Protein AF-A0AAV4J3Y2-F1 (afdb_monomer)

Radius of gyration: 21.09 Å; Cα contacts (8 Å, |Δi|>4): 484; chains: 1; bounding box: 50×52×58 Å

Mean predicted aligned error: 12.72 Å

Structure (mmCIF, N/CA/C/O backbone):
data_AF-A0AAV4J3Y2-F1
#
_entry.id   AF-A0AAV4J3Y2-F1
#
loop_
_atom_site.group_PDB
_atom_site.id
_atom_site.type_symbol
_atom_site.label_atom_id
_atom_site.label_alt_id
_atom_site.label_comp_id
_atom_site.label_asym_id
_atom_site.label_entity_id
_atom_site.label_seq_id
_atom_site.pdbx_PDB_ins_code
_atom_site.Cartn_x
_atom_site.Cartn_y
_atom_site.Cartn_z
_atom_site.occupancy
_atom_site.B_iso_or_equiv
_atom_site.auth_seq_id
_atom_site.auth_comp_id
_atom_site.auth_asym_id
_atom_site.auth_atom_id
_atom_site.pdbx_PDB_model_num
ATOM 1 N N . MET A 1 1 ? -9.375 11.641 -1.127 1.00 92.12 1 MET A N 1
ATOM 2 C CA . MET A 1 1 ? -9.469 10.208 -0.752 1.00 92.12 1 MET A CA 1
ATOM 3 C C . MET A 1 1 ? -10.805 9.798 -0.134 1.00 92.12 1 MET A C 1
ATOM 5 O O . MET A 1 1 ? -11.182 8.653 -0.340 1.00 92.12 1 MET A O 1
ATOM 9 N N . LYS A 1 2 ? -11.561 10.671 0.553 1.00 94.50 2 LYS A N 1
ATOM 10 C CA . LYS A 1 2 ? -12.852 10.306 1.188 1.00 94.50 2 LYS A CA 1
ATOM 11 C C . LYS A 1 2 ? -13.881 9.611 0.277 1.00 94.50 2 LYS A C 1
ATOM 13 O O . LYS A 1 2 ? -14.699 8.834 0.755 1.00 94.50 2 LYS A O 1
ATOM 18 N N . TRP A 1 3 ? -13.813 9.867 -1.029 1.00 95.75 3 TRP A N 1
ATOM 19 C CA . TRP A 1 3 ? -14.700 9.295 -2.047 1.00 95.75 3 TRP A CA 1
ATOM 20 C C . TRP A 1 3 ? -14.421 7.823 -2.373 1.00 95.75 3 TRP A C 1
ATOM 22 O O . TRP A 1 3 ? -15.233 7.189 -3.029 1.00 95.75 3 TRP A O 1
ATOM 32 N N . LEU A 1 4 ? -13.301 7.259 -1.913 1.00 97.25 4 LEU A N 1
ATOM 33 C CA . LEU A 1 4 ? -12.932 5.865 -2.180 1.00 97.25 4 LEU A CA 1
ATOM 34 C C . LEU A 1 4 ? -13.781 4.840 -1.400 1.00 97.25 4 LEU A C 1
ATOM 36 O O . LEU A 1 4 ? -13.563 3.641 -1.541 1.00 97.25 4 LEU A O 1
ATOM 40 N N . ASN A 1 5 ? -14.757 5.283 -0.602 1.00 96.69 5 ASN A N 1
ATOM 41 C CA . ASN A 1 5 ? -15.585 4.429 0.257 1.00 96.69 5 ASN A CA 1
ATOM 42 C C . ASN A 1 5 ? -16.450 3.406 -0.503 1.00 96.69 5 ASN A C 1
ATOM 44 O O . ASN A 1 5 ? -16.957 2.462 0.101 1.00 96.69 5 ASN A O 1
ATOM 48 N N . ASN A 1 6 ? -16.627 3.597 -1.808 1.00 96.69 6 ASN A N 1
ATOM 49 C CA . ASN A 1 6 ? -17.350 2.709 -2.712 1.00 96.69 6 ASN A CA 1
ATOM 50 C C . ASN A 1 6 ? -16.543 2.399 -3.988 1.00 96.69 6 ASN A C 1
ATOM 52 O O . ASN A 1 6 ? -17.134 2.139 -5.034 1.00 96.69 6 ASN A O 1
ATOM 56 N N . PHE A 1 7 ? -15.207 2.461 -3.921 1.00 97.50 7 PHE A N 1
ATOM 57 C CA . PHE A 1 7 ? -14.332 2.200 -5.067 1.00 97.50 7 PHE A CA 1
ATOM 58 C C . PHE A 1 7 ? -14.614 0.826 -5.707 1.00 97.50 7 PHE A C 1
ATOM 60 O O . PHE A 1 7 ? -14.753 -0.173 -4.997 1.00 97.50 7 PHE A O 1
ATOM 67 N N . GLY A 1 8 ? -14.685 0.776 -7.041 1.00 96.44 8 GLY A N 1
ATOM 68 C CA . GLY A 1 8 ? -14.991 -0.432 -7.819 1.00 96.44 8 GLY A CA 1
ATOM 69 C C . GLY A 1 8 ? -16.212 -0.244 -8.721 1.00 96.44 8 GLY A C 1
ATOM 70 O O . GLY A 1 8 ? -16.357 0.804 -9.347 1.00 96.44 8 GLY A O 1
ATOM 71 N N . ASP A 1 9 ? -17.111 -1.229 -8.765 1.00 93.75 9 ASP A N 1
ATOM 72 C CA . ASP A 1 9 ? -18.309 -1.259 -9.622 1.00 93.75 9 ASP A CA 1
ATOM 73 C C . ASP A 1 9 ? -19.134 0.047 -9.570 1.00 93.75 9 ASP A C 1
ATOM 75 O O . ASP A 1 9 ? -19.598 0.550 -10.593 1.00 93.75 9 ASP A O 1
ATOM 79 N N . ALA A 1 10 ? -19.273 0.660 -8.385 1.00 95.31 10 ALA A N 1
ATOM 80 C CA . ALA A 1 10 ? -20.042 1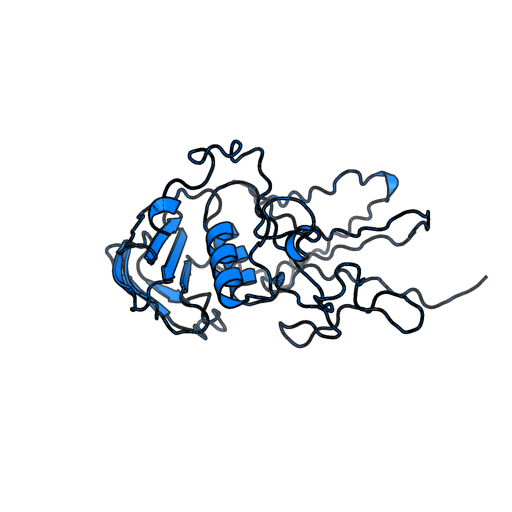.898 -8.203 1.00 95.31 10 ALA A CA 1
ATOM 81 C C . ALA A 1 10 ? -19.423 3.127 -8.897 1.00 95.31 10 ALA A C 1
ATOM 83 O O . ALA A 1 10 ? -20.086 4.152 -9.046 1.00 95.31 10 ALA A O 1
ATOM 84 N N . TRP A 1 11 ? -18.168 3.028 -9.335 1.00 96.94 11 TRP A N 1
ATOM 85 C CA . TRP A 1 11 ? -17.476 4.037 -10.136 1.00 96.94 11 TRP A CA 1
ATOM 86 C C . TRP A 1 11 ? -17.656 3.809 -11.647 1.00 96.94 11 TRP A C 1
ATOM 88 O O . TRP A 1 11 ? -16.983 4.451 -12.450 1.00 96.94 11 TRP A O 1
ATOM 98 N N . GLY A 1 12 ? -18.547 2.894 -12.049 1.00 97.00 12 GLY A N 1
ATOM 99 C CA . GLY A 1 12 ? -18.753 2.514 -13.448 1.00 97.00 12 GLY A CA 1
ATOM 100 C C . GLY A 1 12 ? -17.675 1.572 -13.983 1.00 97.00 12 GLY A C 1
ATOM 101 O O . GLY A 1 12 ? -17.512 1.450 -15.196 1.00 97.00 12 GLY A O 1
ATOM 102 N N . MET A 1 13 ? -16.917 0.933 -13.089 1.00 96.44 13 MET A N 1
ATOM 103 C CA . MET A 1 13 ? -15.945 -0.088 -13.460 1.00 96.44 13 MET A CA 1
ATOM 104 C C . MET A 1 13 ? -16.625 -1.457 -13.630 1.00 96.44 13 MET A C 1
ATOM 106 O O . MET A 1 13 ? -17.782 -1.644 -13.255 1.00 96.44 13 MET A O 1
ATOM 110 N N . TRP A 1 14 ? -15.907 -2.412 -14.222 1.00 95.94 14 TRP A N 1
ATOM 111 C CA . TRP A 1 14 ? -16.389 -3.783 -14.403 1.00 95.94 14 TRP A CA 1
ATOM 112 C C . TRP A 1 14 ? -16.635 -4.479 -13.065 1.00 95.94 14 TRP A C 1
ATOM 114 O O . TRP A 1 14 ? -16.051 -4.106 -12.050 1.00 95.94 14 TRP A O 1
ATOM 124 N N . ALA A 1 15 ? -17.467 -5.521 -13.087 1.00 94.19 15 ALA A N 1
ATOM 125 C CA . ALA A 1 15 ? -17.706 -6.342 -11.913 1.00 94.19 15 ALA A CA 1
ATOM 126 C C . ALA A 1 15 ? -16.385 -6.900 -11.370 1.00 94.19 15 ALA A C 1
ATOM 128 O O . ALA A 1 15 ? -15.579 -7.441 -12.126 1.00 94.19 15 ALA A O 1
ATOM 129 N N . SER A 1 16 ? -16.192 -6.822 -10.052 1.00 89.00 16 SER A N 1
ATOM 130 C CA . SER A 1 16 ? -14.969 -7.267 -9.364 1.00 89.00 16 SER A CA 1
ATOM 131 C C . SER A 1 16 ? -14.431 -8.637 -9.833 1.00 89.00 16 SER A C 1
ATOM 133 O O . SER A 1 16 ? -13.226 -8.807 -9.988 1.00 89.00 16 SER A O 1
ATOM 135 N N . GLY A 1 17 ? -15.298 -9.614 -10.127 1.00 89.19 17 GLY A N 1
ATOM 136 C CA . GLY A 1 17 ? -14.884 -10.951 -10.587 1.00 89.19 17 GLY A CA 1
ATOM 137 C C . GLY A 1 17 ? -14.220 -11.003 -11.972 1.00 89.19 17 GLY A C 1
ATOM 138 O O . GLY A 1 17 ? -13.521 -11.972 -12.264 1.00 89.19 17 GLY A O 1
ATOM 139 N N . ASP A 1 18 ? -14.394 -9.963 -12.788 1.00 93.00 18 ASP A N 1
ATOM 140 C CA . ASP A 1 18 ? -13.907 -9.870 -14.170 1.00 93.00 18 ASP A CA 1
ATOM 141 C C . ASP A 1 18 ? -12.693 -8.933 -14.304 1.00 93.00 18 ASP A C 1
ATOM 143 O O . ASP A 1 18 ? -12.264 -8.596 -15.409 1.00 93.00 18 ASP A O 1
ATOM 147 N N . VAL A 1 19 ? -12.130 -8.482 -13.178 1.00 90.19 19 VAL A N 1
ATOM 148 C CA . VAL A 1 19 ? -11.122 -7.419 -13.141 1.00 90.19 19 VAL A CA 1
ATOM 149 C C . VAL A 1 19 ? -9.766 -7.954 -12.701 1.00 90.19 19 VAL A C 1
ATOM 151 O O . VAL A 1 19 ? -9.628 -8.541 -11.630 1.00 90.19 19 VAL A O 1
ATOM 154 N N . VAL A 1 20 ? -8.732 -7.646 -13.486 1.00 92.31 20 VAL A N 1
ATOM 155 C CA . VAL A 1 20 ? -7.344 -7.602 -13.010 1.00 92.31 20 VAL A CA 1
ATOM 156 C C . VAL A 1 20 ? -6.980 -6.136 -12.824 1.00 92.31 20 VAL A C 1
ATOM 158 O O . VAL A 1 20 ? -6.925 -5.386 -13.798 1.00 92.31 20 VAL A O 1
ATOM 161 N N . ASN A 1 21 ? -6.770 -5.720 -11.579 1.00 91.31 21 ASN A N 1
ATOM 162 C CA . ASN A 1 21 ? -6.415 -4.341 -11.261 1.00 91.31 21 ASN A CA 1
ATOM 163 C C . ASN A 1 21 ? -4.883 -4.188 -11.177 1.00 91.31 21 ASN A C 1
ATOM 165 O O . ASN A 1 21 ? -4.156 -5.159 -10.955 1.00 91.31 21 ASN A O 1
ATOM 169 N N . PHE A 1 22 ? -4.394 -2.971 -11.395 1.00 95.44 22 PHE A N 1
ATOM 170 C CA . PHE A 1 22 ? -2.994 -2.583 -11.231 1.00 95.44 22 PHE A CA 1
ATOM 171 C C . PHE A 1 22 ? -2.903 -1.053 -11.132 1.00 95.44 22 PHE A C 1
ATOM 173 O O . PHE A 1 22 ? -3.784 -0.353 -11.637 1.00 95.44 22 PHE A O 1
ATOM 180 N N . ILE A 1 23 ? -1.849 -0.535 -10.493 1.00 96.62 23 ILE A N 1
ATOM 181 C CA . ILE A 1 23 ? -1.556 0.910 -10.465 1.00 96.62 23 ILE A CA 1
ATOM 182 C C . ILE A 1 23 ? -0.950 1.346 -11.802 1.00 96.62 23 ILE A C 1
ATOM 184 O O . ILE A 1 23 ? -1.424 2.290 -12.433 1.00 96.62 23 ILE A O 1
ATOM 188 N N . ASP A 1 24 ? 0.054 0.605 -12.253 1.00 95.69 24 ASP A N 1
ATOM 189 C CA . ASP A 1 24 ? 0.753 0.782 -13.514 1.00 95.69 24 ASP A CA 1
ATOM 190 C C . ASP A 1 24 ? 1.021 -0.574 -14.188 1.00 95.69 24 ASP A C 1
ATOM 192 O O . ASP A 1 24 ? 0.868 -1.654 -13.611 1.00 95.69 24 ASP A O 1
ATOM 196 N N . ASN A 1 25 ? 1.369 -0.521 -15.465 1.00 92.44 25 ASN A N 1
ATOM 197 C CA . ASN A 1 25 ? 1.878 -1.636 -16.240 1.00 92.44 25 ASN A CA 1
ATOM 198 C C . ASN A 1 25 ? 3.111 -1.178 -17.032 1.00 92.44 25 ASN A C 1
ATOM 200 O O . ASN A 1 25 ? 3.507 -0.013 -16.993 1.00 92.44 25 ASN A O 1
ATOM 204 N N . HIS A 1 26 ? 3.718 -2.100 -17.779 1.00 91.19 26 HIS A N 1
ATOM 205 C CA . HIS A 1 26 ? 4.922 -1.804 -18.550 1.00 91.19 26 HIS A CA 1
ATOM 206 C C . HIS A 1 26 ? 4.718 -0.707 -19.617 1.00 91.19 26 HIS A C 1
ATOM 208 O O . HIS A 1 26 ? 5.661 0.024 -19.910 1.00 91.19 26 HIS A O 1
ATOM 214 N N . ASP A 1 27 ? 3.517 -0.532 -20.167 1.00 90.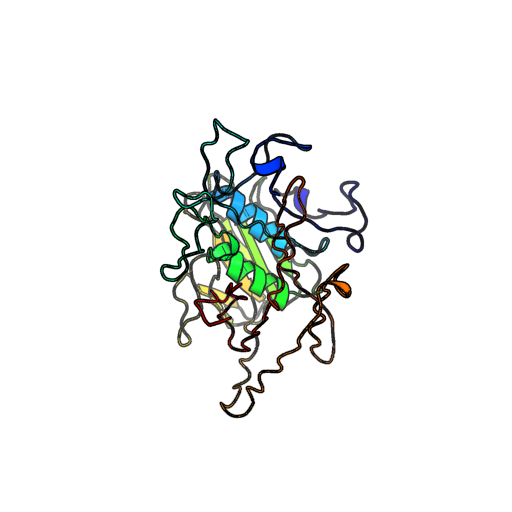50 27 ASP A N 1
ATOM 215 C CA . ASP A 1 27 ? 3.246 0.522 -21.150 1.00 90.50 27 ASP A CA 1
ATOM 216 C C . ASP A 1 27 ? 3.029 1.889 -20.486 1.00 90.50 27 ASP A C 1
ATOM 218 O O . ASP A 1 27 ? 3.745 2.858 -20.756 1.00 90.50 27 ASP A O 1
ATOM 222 N N . ASN A 1 28 ? 2.052 1.980 -19.581 1.00 91.12 28 ASN A N 1
ATOM 223 C CA . ASN A 1 28 ? 1.595 3.253 -19.032 1.00 91.12 28 ASN A CA 1
ATOM 224 C C . ASN A 1 28 ? 2.599 3.882 -18.064 1.00 91.12 28 ASN A C 1
ATOM 226 O O . ASN A 1 28 ? 2.673 5.109 -18.010 1.00 91.12 28 ASN A O 1
ATOM 230 N N . GLN A 1 29 ? 3.487 3.099 -17.438 1.00 91.69 29 GLN A N 1
ATOM 231 C CA . GLN A 1 29 ? 4.583 3.658 -16.641 1.00 91.69 29 GLN A CA 1
ATOM 232 C C . GLN A 1 29 ? 5.596 4.452 -17.491 1.00 91.69 29 GLN A C 1
ATOM 234 O O . GLN A 1 29 ? 6.327 5.301 -16.981 1.00 91.69 29 GLN A O 1
ATOM 239 N N . ARG A 1 30 ? 5.614 4.227 -18.814 1.00 91.12 30 ARG A N 1
ATOM 240 C CA . ARG A 1 30 ? 6.397 4.995 -19.803 1.00 91.12 30 ARG A CA 1
ATOM 241 C C . ARG A 1 30 ? 5.583 6.134 -20.431 1.00 91.12 30 ARG A C 1
ATOM 243 O O . ARG A 1 30 ? 6.082 6.895 -21.262 1.00 91.12 30 ARG A O 1
ATOM 250 N N . GLY A 1 31 ? 4.324 6.295 -20.032 1.00 86.94 31 GLY A N 1
ATOM 251 C CA . GLY A 1 31 ? 3.367 7.189 -20.675 1.00 86.94 31 GLY A CA 1
ATOM 252 C C . GLY A 1 31 ? 2.964 6.716 -22.073 1.00 86.94 31 GLY A C 1
ATOM 253 O O . GLY A 1 31 ? 2.627 7.554 -22.909 1.00 86.94 31 GLY A O 1
ATOM 254 N N . HIS A 1 32 ? 3.068 5.412 -22.350 1.00 81.62 32 HIS A N 1
ATOM 255 C CA . HIS A 1 32 ? 2.449 4.773 -23.511 1.00 81.62 32 HIS A CA 1
ATOM 256 C C . HIS A 1 32 ? 1.052 4.257 -23.130 1.00 81.62 32 HIS A C 1
ATOM 258 O O . HIS A 1 32 ? 0.785 3.956 -21.972 1.00 81.62 32 HIS A O 1
ATOM 264 N N . GLY A 1 33 ? 0.142 4.130 -24.093 1.00 78.06 33 GLY A N 1
ATOM 265 C CA . GLY A 1 33 ? -1.204 3.611 -23.830 1.00 78.06 33 GLY A CA 1
ATOM 266 C C . GLY A 1 33 ? -2.175 4.627 -23.209 1.00 78.06 33 GLY A C 1
ATOM 267 O O . GLY A 1 33 ? -2.027 5.840 -23.359 1.00 78.06 33 GLY A O 1
ATOM 268 N N . GLY A 1 34 ? -3.242 4.110 -22.592 1.00 68.94 34 GLY A N 1
ATOM 269 C CA . GLY A 1 34 ? -4.335 4.907 -22.023 1.00 68.94 34 GLY A CA 1
ATOM 270 C C . GLY A 1 34 ? -4.051 5.450 -20.616 1.00 68.94 34 GLY A C 1
ATOM 271 O O . GLY A 1 34 ? -3.040 5.130 -20.004 1.00 68.94 34 GLY A O 1
ATOM 272 N N . ALA A 1 35 ? -4.985 6.246 -20.086 1.00 71.25 35 ALA A N 1
ATOM 273 C CA . ALA A 1 35 ? -4.980 6.839 -18.735 1.00 71.25 35 ALA A CA 1
ATOM 274 C C . ALA A 1 35 ? -3.973 7.979 -18.453 1.00 71.25 35 ALA A C 1
ATOM 276 O O . ALA A 1 35 ? -4.108 8.652 -17.433 1.00 71.25 35 ALA A O 1
ATOM 277 N N . GLY A 1 36 ? -3.046 8.290 -19.363 1.00 76.00 36 GLY A N 1
ATOM 278 C CA . GLY A 1 36 ? -2.160 9.453 -19.223 1.00 76.00 36 GLY A CA 1
ATOM 279 C C . GLY A 1 36 ? -1.081 9.260 -18.150 1.00 76.00 36 GLY A C 1
ATOM 280 O O . GLY A 1 36 ? -0.427 8.222 -18.112 1.00 76.00 36 GLY A O 1
ATOM 281 N N . ALA A 1 37 ? -0.847 10.278 -17.313 1.00 82.62 37 ALA A N 1
ATOM 282 C CA . ALA A 1 37 ? 0.166 10.229 -16.256 1.00 82.62 37 ALA A CA 1
ATOM 283 C C . ALA A 1 37 ? -0.311 9.362 -15.074 1.00 82.62 37 ALA A C 1
ATOM 285 O O . ALA A 1 37 ? -1.114 9.807 -14.255 1.00 82.62 37 ALA A O 1
ATOM 286 N N . VAL A 1 38 ? 0.190 8.129 -15.000 1.00 93.12 38 VAL A N 1
ATOM 287 C CA . VAL A 1 38 ? -0.050 7.190 -13.892 1.00 93.12 38 VAL A CA 1
ATOM 288 C C . VAL A 1 38 ? 1.025 7.312 -12.809 1.00 93.12 38 VAL A C 1
ATOM 290 O O . VAL A 1 38 ? 2.121 7.807 -13.069 1.00 93.12 38 VAL A O 1
ATOM 293 N N . LEU A 1 39 ? 0.720 6.852 -11.591 1.00 95.88 39 LEU A N 1
ATOM 294 C CA . LEU A 1 39 ? 1.721 6.713 -10.528 1.00 95.88 39 LEU A CA 1
ATOM 295 C C . LEU A 1 39 ? 2.656 5.548 -10.844 1.00 95.88 39 LEU A C 1
ATOM 297 O O . LEU A 1 39 ? 2.189 4.477 -11.217 1.00 95.88 39 LEU A O 1
ATOM 301 N N . THR A 1 40 ? 3.955 5.731 -10.633 1.00 95.88 40 THR A N 1
ATOM 302 C CA . THR A 1 40 ? 4.967 4.697 -10.887 1.00 95.88 40 THR A CA 1
ATOM 303 C C . THR A 1 40 ? 6.003 4.666 -9.766 1.00 95.88 40 THR A C 1
ATOM 305 O O . THR A 1 40 ? 5.976 5.493 -8.853 1.00 95.88 40 THR A O 1
ATOM 308 N N . ASN A 1 41 ? 6.986 3.768 -9.857 1.00 94.56 41 ASN A N 1
ATOM 309 C CA . ASN A 1 41 ? 8.129 3.767 -8.939 1.00 94.56 41 ASN A CA 1
ATOM 310 C C . ASN A 1 41 ? 8.926 5.089 -8.911 1.00 94.56 41 ASN A C 1
ATOM 312 O O . ASN A 1 41 ? 9.613 5.344 -7.921 1.00 94.56 41 ASN A O 1
ATOM 316 N N . TRP A 1 42 ? 8.806 5.940 -9.938 1.00 95.19 42 TRP A N 1
ATOM 317 C CA . TRP A 1 42 ? 9.428 7.266 -9.978 1.00 95.19 42 TRP A CA 1
ATOM 318 C C . TRP A 1 42 ? 8.826 8.240 -8.958 1.00 95.19 42 TRP A C 1
ATOM 320 O O . TRP A 1 42 ? 9.472 9.214 -8.572 1.00 95.19 42 TRP A O 1
ATOM 330 N N . GLU A 1 43 ? 7.618 7.951 -8.475 1.00 96.31 43 GLU A N 1
ATOM 331 C CA . GLU A 1 43 ? 6.918 8.676 -7.423 1.00 96.31 43 GLU A CA 1
ATOM 332 C C . GLU A 1 43 ? 6.691 7.738 -6.214 1.00 96.31 43 GLU A C 1
ATOM 334 O O . GLU A 1 43 ? 5.551 7.408 -5.873 1.00 96.31 43 GLU A O 1
ATOM 339 N N . PRO A 1 44 ? 7.761 7.283 -5.526 1.00 96.12 44 PRO A N 1
ATOM 340 C CA . PRO A 1 44 ? 7.705 6.115 -4.643 1.00 96.12 44 PRO A CA 1
ATOM 341 C C . PRO A 1 44 ? 6.750 6.286 -3.458 1.00 96.12 44 PRO A C 1
ATOM 343 O O . PRO A 1 44 ? 6.088 5.329 -3.065 1.00 96.12 44 PRO A O 1
ATOM 346 N N . LYS A 1 45 ? 6.641 7.495 -2.892 1.00 96.12 45 LYS A N 1
ATOM 347 C CA . LYS A 1 45 ? 5.742 7.784 -1.762 1.00 96.12 45 LYS A CA 1
ATOM 348 C C . LYS A 1 45 ? 4.261 7.582 -2.137 1.00 96.12 45 LYS A C 1
ATOM 350 O O . LYS A 1 45 ? 3.634 6.693 -1.561 1.00 96.12 45 LYS A O 1
ATOM 355 N N . PRO A 1 46 ? 3.681 8.320 -3.105 1.00 96.38 46 PRO A N 1
ATOM 356 C CA . PRO A 1 46 ? 2.296 8.077 -3.513 1.00 96.38 46 PRO A CA 1
ATOM 357 C C . PRO A 1 46 ? 2.090 6.699 -4.168 1.00 96.38 46 PRO A C 1
ATOM 359 O O . PRO A 1 46 ? 1.019 6.120 -4.001 1.00 96.38 46 PRO A O 1
ATOM 362 N N . TYR A 1 47 ? 3.097 6.127 -4.840 1.00 98.31 47 TYR A N 1
ATOM 363 C CA . TYR A 1 47 ? 3.007 4.783 -5.425 1.00 98.31 47 TYR A CA 1
ATOM 364 C C . TYR A 1 47 ? 2.849 3.679 -4.369 1.00 98.31 47 TYR A C 1
ATOM 366 O O . TYR A 1 47 ? 1.964 2.827 -4.494 1.00 98.31 47 TYR A O 1
ATOM 374 N N . LYS A 1 48 ? 3.640 3.724 -3.285 1.00 98.50 48 LYS A N 1
ATOM 375 C CA . LYS A 1 48 ? 3.503 2.805 -2.142 1.00 98.50 48 LYS A CA 1
ATOM 376 C C . LYS A 1 48 ? 2.105 2.888 -1.525 1.00 98.50 48 LYS A C 1
ATOM 378 O O . LYS A 1 48 ? 1.489 1.856 -1.275 1.00 98.50 48 LYS A O 1
ATOM 383 N N . MET A 1 49 ? 1.572 4.096 -1.343 1.00 98.19 49 MET A N 1
ATOM 384 C CA . MET A 1 49 ? 0.239 4.303 -0.762 1.00 98.19 49 MET A CA 1
ATOM 385 C C . MET A 1 49 ? -0.896 3.820 -1.668 1.00 98.19 49 MET A C 1
ATOM 387 O O . MET A 1 49 ? -1.826 3.167 -1.194 1.00 98.19 49 MET A O 1
ATOM 391 N N . ALA A 1 50 ? -0.823 4.109 -2.970 1.00 98.31 50 ALA A N 1
ATOM 392 C CA . ALA A 1 50 ? -1.804 3.630 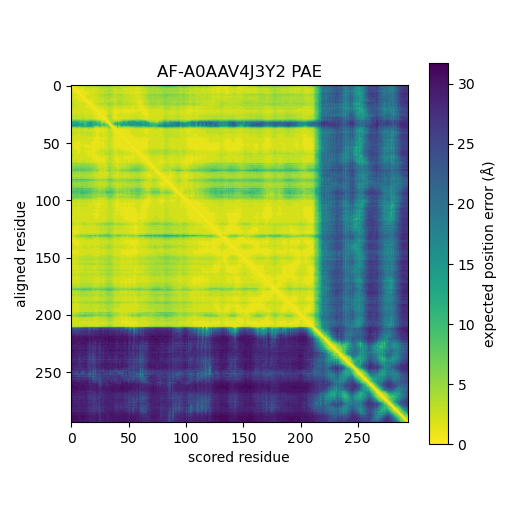-3.939 1.00 98.31 50 ALA A CA 1
ATOM 393 C C . ALA A 1 50 ? -1.803 2.094 -4.012 1.00 98.31 50 ALA A C 1
ATOM 395 O O . ALA A 1 50 ? -2.863 1.469 -3.976 1.00 98.31 50 ALA A O 1
ATOM 396 N N . THR A 1 51 ? -0.614 1.486 -4.014 1.00 98.62 51 THR A N 1
ATOM 397 C CA . THR A 1 51 ? -0.441 0.028 -3.982 1.00 98.62 51 THR A CA 1
ATOM 398 C C . THR A 1 51 ? -0.985 -0.578 -2.685 1.00 98.62 51 THR A C 1
ATOM 400 O O . THR A 1 51 ? -1.681 -1.591 -2.730 1.00 98.62 51 THR A O 1
ATOM 403 N N . ALA A 1 52 ? -0.748 0.056 -1.532 1.00 98.75 52 ALA A N 1
ATOM 404 C CA . ALA A 1 52 ? -1.312 -0.379 -0.254 1.00 98.75 52 ALA A CA 1
ATOM 405 C C . ALA A 1 52 ? -2.850 -0.343 -0.266 1.00 98.75 52 ALA A C 1
ATOM 407 O O . ALA A 1 52 ? -3.486 -1.316 0.137 1.00 98.75 52 ALA A O 1
ATOM 408 N N . PHE A 1 53 ? -3.461 0.726 -0.792 1.00 98.81 53 PHE A N 1
ATOM 409 C CA . PHE A 1 53 ? -4.916 0.791 -0.960 1.00 98.81 53 PHE A CA 1
ATOM 410 C C . PHE A 1 53 ? -5.434 -0.322 -1.884 1.00 98.81 53 PHE A C 1
ATOM 412 O O . PHE A 1 53 ? -6.360 -1.037 -1.510 1.00 98.81 53 PHE A O 1
ATOM 419 N N . MET A 1 54 ? -4.806 -0.514 -3.049 1.00 98.62 54 MET A N 1
ATOM 420 C CA . MET A 1 54 ? -5.157 -1.561 -4.018 1.00 98.62 54 MET A CA 1
ATOM 421 C C . MET A 1 54 ? -5.096 -2.973 -3.416 1.00 9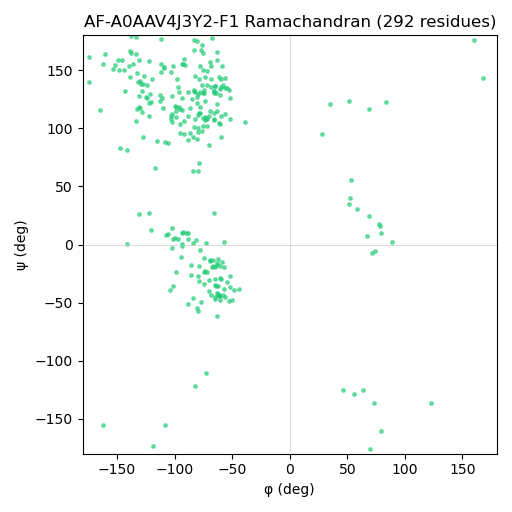8.62 54 MET A C 1
ATOM 423 O O . MET A 1 54 ? -5.931 -3.815 -3.730 1.00 98.62 54 MET A O 1
ATOM 427 N N . LEU A 1 55 ? -4.120 -3.246 -2.547 1.00 98.25 55 LEU A N 1
ATOM 428 C CA . LEU A 1 55 ? -3.970 -4.544 -1.881 1.00 98.25 55 LEU A CA 1
ATOM 429 C C . LEU A 1 55 ? -4.928 -4.717 -0.695 1.00 98.25 55 LEU A C 1
ATOM 431 O O . LEU A 1 55 ? -5.370 -5.832 -0.412 1.00 98.25 55 LEU A O 1
ATOM 435 N N . ALA A 1 56 ? -5.275 -3.628 -0.008 1.00 98.50 56 ALA A N 1
ATOM 436 C CA . ALA A 1 56 ? -6.221 -3.653 1.099 1.00 98.50 56 ALA A CA 1
ATOM 437 C C . ALA A 1 56 ? -7.687 -3.689 0.644 1.00 98.50 56 ALA A C 1
ATOM 439 O O . ALA A 1 56 ? -8.527 -4.200 1.386 1.00 98.50 56 ALA A O 1
ATOM 440 N N . TRP A 1 57 ? -8.020 -3.164 -0.536 1.00 98.31 57 TRP A N 1
ATOM 441 C CA . TRP A 1 57 ? -9.394 -3.050 -1.028 1.00 98.31 57 TRP A CA 1
ATOM 442 C C . TRP A 1 57 ? -9.853 -4.309 -1.798 1.00 98.31 57 TRP A C 1
ATOM 444 O O . TRP A 1 57 ? -9.138 -4.772 -2.683 1.00 98.31 57 TRP A O 1
ATOM 454 N N . PRO A 1 58 ? -11.037 -4.892 -1.509 1.00 95.69 58 PRO A N 1
ATOM 455 C CA . PRO A 1 58 ? -11.490 -6.152 -2.113 1.00 95.69 58 PRO A CA 1
ATOM 456 C C . PRO A 1 58 ? -12.158 -5.960 -3.483 1.00 95.69 58 PRO A C 1
ATOM 458 O O . PRO A 1 58 ? -13.345 -6.243 -3.654 1.00 95.69 58 PRO A O 1
ATOM 461 N N . TYR A 1 59 ? -11.412 -5.466 -4.464 1.00 95.25 59 TYR A N 1
ATOM 462 C CA . TYR A 1 59 ? -11.922 -5.237 -5.815 1.00 95.25 59 TYR A CA 1
ATOM 463 C C . TYR A 1 59 ? -10.978 -5.836 -6.851 1.00 95.25 59 TYR A C 1
ATOM 465 O O . TYR A 1 59 ? -9.850 -5.377 -6.952 1.00 95.25 59 TYR A O 1
ATOM 473 N N . GLY A 1 60 ? -11.421 -6.807 -7.647 1.00 91.88 60 GLY A N 1
ATOM 474 C CA . GLY A 1 60 ? -10.576 -7.447 -8.654 1.00 91.88 60 GLY A CA 1
ATOM 475 C C . GLY A 1 60 ? -9.466 -8.332 -8.088 1.00 91.88 60 GLY A C 1
ATOM 476 O O . GLY A 1 60 ? -9.338 -8.552 -6.883 1.00 91.88 60 GLY A O 1
ATOM 477 N N . VAL A 1 61 ? -8.643 -8.839 -9.002 1.00 91.44 61 VAL A N 1
ATOM 478 C CA . VAL A 1 61 ? -7.388 -9.535 -8.711 1.00 91.44 61 VAL A CA 1
ATOM 479 C C . VAL A 1 61 ? -6.239 -8.553 -8.899 1.00 91.44 61 VAL A C 1
ATOM 481 O O . VAL A 1 61 ? -6.028 -8.053 -10.005 1.00 91.44 61 VAL A O 1
ATOM 484 N N . SER A 1 62 ? -5.489 -8.284 -7.833 1.00 91.44 62 SER A N 1
ATOM 485 C CA . SER A 1 62 ? -4.423 -7.284 -7.872 1.00 91.44 62 SER A CA 1
ATOM 486 C C . SER A 1 62 ? -3.139 -7.806 -8.513 1.00 91.44 62 SER A C 1
ATOM 488 O O . SER A 1 62 ? -2.616 -8.851 -8.123 1.00 91.44 62 SER A O 1
ATOM 490 N N . ARG A 1 63 ? -2.604 -7.049 -9.478 1.00 92.75 63 ARG A N 1
ATOM 491 C CA . ARG A 1 63 ? -1.297 -7.277 -10.106 1.00 92.75 63 ARG A CA 1
ATOM 492 C C . ARG A 1 63 ? -0.327 -6.170 -9.695 1.00 92.75 63 ARG A C 1
ATOM 494 O O . ARG A 1 63 ? -0.606 -4.990 -9.880 1.00 92.75 63 ARG A O 1
ATOM 501 N N . ILE A 1 64 ? 0.827 -6.568 -9.164 1.00 94.19 64 ILE A N 1
ATOM 502 C CA . ILE A 1 64 ? 1.914 -5.660 -8.776 1.00 94.19 64 ILE A CA 1
ATOM 503 C C . ILE A 1 64 ? 2.930 -5.587 -9.913 1.00 94.19 64 ILE A C 1
ATOM 505 O O . ILE A 1 64 ? 3.367 -6.624 -10.415 1.00 94.19 64 ILE A O 1
ATOM 509 N N . MET A 1 65 ? 3.321 -4.372 -10.293 1.00 94.12 65 MET A N 1
ATOM 510 C CA . MET A 1 65 ? 4.396 -4.152 -11.252 1.00 94.12 65 MET A CA 1
ATOM 511 C C . MET A 1 65 ? 5.764 -4.313 -10.581 1.00 94.12 65 MET A C 1
ATOM 513 O O . MET A 1 65 ? 5.961 -3.931 -9.427 1.00 94.12 65 MET A O 1
ATOM 517 N N . SER A 1 66 ? 6.718 -4.887 -11.314 1.00 94.38 66 SER A N 1
ATOM 518 C CA . SER A 1 66 ? 8.125 -4.936 -10.925 1.00 94.38 66 SER A CA 1
ATOM 519 C C . SER A 1 66 ? 8.981 -4.524 -12.112 1.00 94.38 66 SER A C 1
ATOM 521 O O . SER A 1 66 ? 9.004 -5.204 -13.136 1.00 94.38 66 SER A O 1
ATOM 523 N N . SER A 1 67 ? 9.695 -3.420 -11.962 1.00 94.44 67 SER A N 1
ATOM 524 C CA . SER A 1 67 ? 10.286 -2.679 -13.066 1.00 94.44 67 SER A CA 1
ATOM 525 C C . SER A 1 67 ? 11.809 -2.758 -13.077 1.00 94.44 67 SER A C 1
ATOM 527 O O . SER A 1 67 ? 12.467 -3.296 -12.178 1.00 94.44 67 SER A O 1
ATOM 529 N N . TYR A 1 68 ? 12.374 -2.155 -14.114 1.00 95.06 68 TYR A N 1
ATOM 530 C CA . TYR A 1 68 ? 13.777 -1.797 -14.207 1.00 95.06 68 TYR A CA 1
ATOM 531 C C . TYR A 1 68 ? 13.905 -0.289 -14.445 1.00 95.06 68 TYR A C 1
ATOM 533 O O . TYR A 1 68 ? 12.973 0.359 -14.919 1.00 95.06 68 TYR A O 1
ATOM 541 N N . ASN A 1 69 ? 15.062 0.260 -14.103 1.00 92.88 69 ASN A N 1
ATOM 542 C CA . ASN A 1 69 ? 15.419 1.649 -14.303 1.00 92.88 69 ASN A CA 1
ATOM 543 C C . ASN A 1 69 ? 15.774 1.909 -15.775 1.00 92.88 69 ASN A C 1
ATOM 545 O O . ASN A 1 69 ? 16.501 1.123 -16.386 1.00 92.88 69 ASN A O 1
ATOM 549 N N . TYR A 1 70 ? 15.304 3.023 -16.326 1.00 91.81 70 TYR A N 1
ATOM 550 C CA . TYR A 1 70 ? 15.571 3.456 -17.698 1.00 91.81 70 TYR A CA 1
ATOM 551 C C . TYR A 1 70 ? 15.654 4.986 -17.777 1.00 91.81 70 TYR A C 1
ATOM 553 O O . TYR A 1 70 ? 15.133 5.689 -16.909 1.00 91.81 70 TYR A O 1
ATOM 561 N N . ASP A 1 71 ? 16.303 5.516 -18.815 1.00 92.56 71 ASP A N 1
ATOM 562 C CA . ASP A 1 71 ? 16.266 6.945 -19.121 1.00 92.56 71 ASP A CA 1
ATOM 563 C C . ASP A 1 71 ? 14.842 7.337 -19.523 1.00 92.56 71 ASP A C 1
ATOM 565 O O . ASP A 1 71 ? 14.340 6.934 -20.569 1.00 92.56 71 ASP A O 1
ATOM 569 N N . ARG A 1 72 ? 14.178 8.156 -18.703 1.00 90.38 72 ARG A N 1
ATOM 570 C CA . ARG A 1 72 ? 12.797 8.591 -18.956 1.00 90.38 72 ARG A CA 1
ATOM 571 C C . ARG A 1 72 ? 12.639 9.422 -20.233 1.00 90.38 72 ARG A C 1
ATOM 573 O O . ARG A 1 72 ? 11.513 9.544 -20.716 1.00 90.38 72 ARG A O 1
ATOM 580 N N . ASN A 1 73 ? 13.726 9.972 -20.780 1.00 90.19 73 ASN A N 1
ATOM 581 C CA . ASN A 1 73 ? 13.713 10.645 -22.080 1.00 90.19 73 ASN A CA 1
ATOM 582 C C . ASN A 1 73 ? 13.732 9.654 -23.254 1.00 90.19 73 ASN A C 1
ATOM 584 O O . ASN A 1 73 ? 13.352 10.023 -24.363 1.00 90.19 73 ASN A O 1
ATOM 588 N N . ASN A 1 74 ? 14.127 8.401 -23.012 1.00 91.19 74 ASN A N 1
ATOM 589 C CA . ASN A 1 74 ? 14.094 7.311 -23.977 1.00 91.19 74 ASN A CA 1
ATOM 590 C C . ASN A 1 74 ? 13.118 6.217 -23.523 1.00 91.19 74 ASN A C 1
ATOM 592 O O . ASN A 1 74 ? 13.474 5.243 -22.856 1.00 91.19 74 ASN A O 1
ATOM 596 N N . LYS A 1 75 ? 11.860 6.366 -23.934 1.00 84.94 75 LYS A N 1
ATOM 597 C CA . LYS A 1 75 ? 10.774 5.457 -23.550 1.00 84.94 75 LYS A CA 1
ATOM 598 C C . LYS A 1 75 ? 10.890 4.056 -24.159 1.00 84.94 75 LYS A C 1
ATOM 600 O O . LYS A 1 75 ? 10.228 3.144 -23.673 1.00 84.94 75 LYS A O 1
ATOM 605 N N . ASP A 1 76 ? 11.756 3.881 -25.153 1.00 89.94 76 ASP A N 1
ATOM 606 C CA . ASP A 1 76 ? 11.987 2.608 -25.840 1.00 89.94 76 ASP A CA 1
ATOM 607 C C . ASP A 1 76 ? 13.206 1.856 -25.282 1.00 89.94 76 ASP A C 1
ATOM 609 O O . ASP A 1 76 ? 13.593 0.802 -25.791 1.00 89.94 76 ASP A O 1
ATOM 613 N N . GLN A 1 77 ? 13.832 2.374 -24.218 1.00 93.50 77 GLN A N 1
ATOM 614 C CA . GLN A 1 77 ? 14.965 1.709 -23.592 1.00 93.50 77 GLN A CA 1
ATOM 615 C C . GLN A 1 77 ? 14.556 0.345 -23.005 1.00 93.50 77 GLN A C 1
ATOM 617 O O . GLN A 1 77 ? 13.717 0.224 -22.102 1.00 93.50 77 GLN A O 1
ATOM 622 N N . GLY A 1 78 ? 15.223 -0.695 -23.507 1.00 92.25 78 GLY A N 1
ATOM 623 C CA . GLY A 1 78 ? 15.093 -2.066 -23.027 1.00 92.25 78 GLY A CA 1
ATOM 624 C C . GLY A 1 78 ? 15.648 -2.282 -21.611 1.00 92.25 78 GLY A C 1
ATOM 625 O O . GLY A 1 78 ? 16.194 -1.364 -20.994 1.00 92.25 78 GLY A O 1
ATOM 626 N N . PRO A 1 79 ? 15.520 -3.506 -21.076 1.00 95.31 79 PRO A N 1
ATOM 627 C CA . PRO A 1 79 ? 15.985 -3.838 -19.734 1.00 95.31 79 PRO A CA 1
ATOM 628 C C . PRO A 1 79 ? 17.512 -3.697 -19.588 1.00 95.31 79 PRO A C 1
ATOM 630 O O . PRO A 1 79 ? 18.240 -3.642 -20.590 1.00 95.31 79 PRO A O 1
ATOM 633 N N . PRO A 1 80 ? 18.028 -3.685 -18.343 1.00 94.56 80 PRO A N 1
ATOM 634 C CA . PRO A 1 80 ? 19.456 -3.779 -18.084 1.00 94.56 80 PRO A CA 1
ATOM 635 C C . PRO A 1 80 ? 20.056 -4.986 -18.812 1.00 94.56 80 PRO A C 1
ATOM 637 O O . PRO A 1 80 ? 19.586 -6.113 -18.658 1.00 94.56 80 PRO A O 1
ATOM 640 N N . HIS A 1 81 ? 21.093 -4.749 -19.613 1.00 94.31 81 HIS A N 1
ATOM 641 C CA . HIS A 1 81 ? 21.730 -5.762 -20.453 1.00 94.31 81 HIS A CA 1
ATOM 642 C C . HIS A 1 81 ? 23.258 -5.662 -20.391 1.00 94.31 81 HIS A C 1
ATOM 644 O O . HIS A 1 81 ? 23.818 -4.621 -20.035 1.00 94.31 81 HIS A O 1
ATOM 650 N N . ASN A 1 82 ? 23.932 -6.774 -20.671 1.00 94.62 82 ASN A N 1
ATOM 651 C CA . ASN A 1 82 ? 25.383 -6.854 -20.810 1.00 94.62 82 ASN A CA 1
ATOM 652 C C . ASN A 1 82 ? 25.825 -6.283 -22.167 1.00 94.62 82 ASN A C 1
ATOM 654 O O . ASN A 1 82 ? 25.000 -6.015 -23.036 1.00 94.62 82 ASN A O 1
ATOM 658 N N . GLY A 1 83 ? 27.135 -6.123 -22.379 1.00 95.19 83 GLY A N 1
ATOM 659 C CA . GLY A 1 83 ? 27.669 -5.584 -23.640 1.00 95.19 83 GLY A CA 1
ATOM 660 C C . GLY A 1 83 ? 27.331 -6.415 -24.889 1.00 95.19 83 GLY A C 1
ATOM 661 O O . GLY A 1 83 ? 27.395 -5.897 -25.996 1.00 95.19 83 GLY A O 1
ATOM 662 N N . ASP A 1 84 ? 26.939 -7.678 -24.713 1.00 96.00 84 ASP A N 1
ATOM 663 C CA . ASP A 1 84 ? 26.479 -8.589 -25.768 1.00 96.00 84 ASP A CA 1
ATOM 664 C C . ASP A 1 84 ? 24.948 -8.581 -25.971 1.00 96.00 84 ASP A C 1
ATOM 666 O O . ASP A 1 84 ? 24.415 -9.438 -26.672 1.00 96.00 84 ASP A O 1
ATOM 670 N N . MET A 1 85 ? 24.234 -7.629 -25.358 1.00 93.50 85 MET A N 1
ATOM 671 C CA . MET A 1 85 ? 22.769 -7.492 -25.373 1.00 93.50 85 MET A CA 1
ATOM 672 C C . MET A 1 85 ? 21.987 -8.601 -24.644 1.00 93.50 85 MET A C 1
ATOM 674 O O . MET A 1 85 ? 20.754 -8.605 -24.682 1.00 93.50 85 MET A O 1
ATOM 678 N N . SER A 1 86 ? 22.650 -9.517 -23.931 1.00 93.00 86 SER A N 1
ATOM 679 C CA . SER A 1 86 ? 21.960 -10.434 -23.014 1.00 93.00 86 SER A CA 1
ATOM 680 C C . SER A 1 86 ? 21.391 -9.676 -21.807 1.00 93.00 86 SER A C 1
ATOM 682 O O . SER A 1 86 ? 22.007 -8.734 -21.309 1.00 93.00 86 SER A O 1
ATOM 684 N N . ILE A 1 87 ? 20.206 -10.065 -21.323 1.00 93.31 87 ILE A N 1
ATOM 685 C CA . ILE A 1 87 ? 19.577 -9.425 -20.154 1.00 93.31 87 ILE A CA 1
ATOM 686 C C . ILE A 1 87 ? 20.432 -9.702 -18.911 1.00 93.31 87 ILE A C 1
ATOM 688 O O . ILE A 1 87 ? 20.803 -10.847 -18.653 1.00 93.31 87 ILE A O 1
ATOM 692 N N . LYS A 1 88 ? 20.722 -8.665 -18.119 1.00 90.94 88 LYS A N 1
ATOM 693 C CA . LYS A 1 88 ? 21.443 -8.817 -16.852 1.00 90.94 88 LYS A CA 1
ATOM 694 C C . LYS A 1 88 ? 20.623 -9.636 -15.867 1.00 90.94 88 LYS A C 1
ATOM 696 O O . LYS A 1 88 ? 19.439 -9.376 -15.667 1.00 90.94 88 LYS A O 1
ATOM 701 N N . THR A 1 89 ? 21.278 -10.563 -15.178 1.00 92.12 89 THR A N 1
ATOM 702 C CA . THR A 1 89 ? 20.681 -11.280 -14.050 1.00 92.12 89 THR A CA 1
ATOM 703 C C . THR A 1 89 ? 20.195 -10.299 -12.984 1.00 92.12 89 THR A C 1
ATOM 705 O O . THR A 1 89 ? 20.831 -9.276 -12.723 1.00 92.12 89 THR A O 1
ATOM 708 N N . VAL A 1 90 ? 19.072 -10.618 -12.343 1.00 89.38 90 VAL A N 1
ATOM 709 C CA . VAL A 1 90 ? 18.607 -9.881 -11.165 1.00 89.38 90 VAL A CA 1
ATOM 710 C C . VAL A 1 90 ? 19.501 -10.248 -9.985 1.00 89.38 90 VAL A C 1
ATOM 712 O O . VAL A 1 90 ? 19.444 -11.367 -9.478 1.00 89.38 90 VAL A O 1
ATOM 715 N N . SER A 1 91 ? 20.340 -9.314 -9.552 1.00 87.31 91 SER A N 1
ATOM 716 C CA . SER A 1 91 ? 21.192 -9.477 -8.377 1.00 87.31 91 SER A CA 1
ATOM 717 C C . SER A 1 91 ? 20.551 -8.816 -7.152 1.00 87.31 91 SER A C 1
ATOM 719 O O . SER A 1 91 ? 19.906 -7.767 -7.246 1.00 87.31 91 SER A O 1
ATOM 721 N N . LEU A 1 92 ? 20.701 -9.453 -5.988 1.00 88.38 92 LEU A N 1
ATOM 722 C CA . LEU A 1 92 ? 20.065 -9.037 -4.737 1.00 88.38 92 LEU A CA 1
ATOM 723 C C . LEU A 1 92 ? 21.077 -8.469 -3.741 1.00 88.38 92 LEU A C 1
ATOM 725 O O . LEU A 1 92 ? 22.249 -8.843 -3.715 1.00 88.38 92 LEU A O 1
ATOM 729 N N . SER A 1 93 ? 20.588 -7.583 -2.880 1.00 83.81 93 SER A N 1
ATOM 730 C CA . SER A 1 93 ? 21.317 -6.991 -1.764 1.00 83.81 93 SER A CA 1
ATOM 731 C C . SER A 1 93 ? 20.398 -6.851 -0.562 1.00 83.81 93 SER A C 1
ATOM 733 O O . SER A 1 93 ? 19.829 -5.788 -0.314 1.00 83.81 93 SER A O 1
ATOM 735 N N . GLY A 1 94 ? 20.225 -7.943 0.178 1.00 85.81 94 GLY A N 1
ATOM 736 C CA . GLY A 1 94 ? 19.140 -8.035 1.150 1.00 85.81 94 GLY A CA 1
ATOM 737 C C . GLY A 1 94 ? 17.794 -7.960 0.425 1.00 85.81 94 GLY A C 1
ATOM 738 O O . GLY A 1 94 ? 17.559 -8.715 -0.516 1.00 85.81 94 GLY A O 1
ATOM 739 N N . MET A 1 95 ? 16.938 -7.018 0.826 1.00 84.75 95 MET A N 1
ATOM 740 C CA . MET A 1 95 ? 15.604 -6.830 0.236 1.00 84.75 95 MET A CA 1
ATOM 741 C C . MET A 1 95 ? 15.570 -5.889 -0.975 1.00 84.75 95 MET A C 1
ATOM 743 O O . MET A 1 95 ? 14.495 -5.609 -1.494 1.00 84.75 95 MET A O 1
ATOM 747 N N . THR A 1 96 ? 16.713 -5.400 -1.459 1.00 83.31 96 THR A N 1
ATOM 748 C CA . THR A 1 96 ? 16.771 -4.555 -2.661 1.00 83.31 96 THR A CA 1
ATOM 749 C C . THR A 1 96 ? 17.394 -5.296 -3.837 1.00 83.31 96 THR A C 1
ATOM 751 O O . THR A 1 96 ? 18.220 -6.196 -3.662 1.00 83.31 96 THR A O 1
ATOM 754 N N . CYS A 1 97 ? 16.995 -4.914 -5.048 1.00 89.31 97 CYS A N 1
ATOM 755 C CA . CYS A 1 97 ? 17.648 -5.363 -6.271 1.00 89.31 97 CYS A CA 1
ATOM 756 C C . CYS A 1 97 ? 18.728 -4.3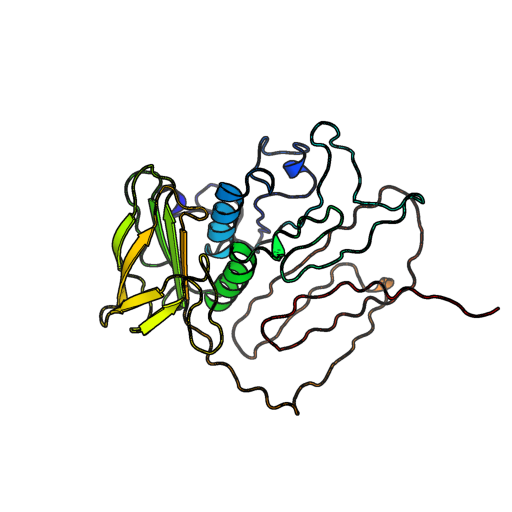72 -6.713 1.00 89.31 97 CYS A C 1
ATOM 758 O O . CYS A 1 97 ? 18.700 -3.193 -6.355 1.00 89.31 97 CYS A O 1
ATOM 760 N N . ARG A 1 98 ? 19.707 -4.868 -7.469 1.00 90.38 98 ARG A N 1
ATOM 761 C CA . ARG A 1 98 ? 20.813 -4.084 -8.032 1.00 90.38 98 ARG A CA 1
ATOM 762 C C . ARG A 1 98 ? 20.794 -4.135 -9.561 1.00 90.38 98 ARG A C 1
ATOM 764 O O . ARG A 1 98 ? 19.846 -4.617 -10.172 1.00 90.38 98 ARG A O 1
ATOM 771 N N . ASP A 1 99 ? 21.831 -3.572 -10.177 1.00 91.44 99 ASP A N 1
ATOM 772 C CA . ASP A 1 99 ? 22.085 -3.634 -11.622 1.00 91.44 99 ASP A CA 1
ATOM 773 C C . ASP A 1 99 ? 20.966 -3.059 -12.500 1.00 91.44 99 ASP A C 1
ATOM 775 O O . ASP A 1 99 ? 20.781 -3.464 -13.645 1.00 91.44 99 ASP A O 1
ATOM 779 N N . GLY A 1 100 ? 20.254 -2.061 -11.973 1.00 92.81 100 GLY A N 1
ATOM 780 C CA . GLY A 1 100 ? 19.172 -1.375 -12.673 1.00 92.81 100 GLY A CA 1
ATOM 781 C C . GLY A 1 100 ? 17.800 -2.021 -12.491 1.00 92.81 100 GLY A C 1
ATOM 782 O O . GLY A 1 100 ? 16.841 -1.514 -13.050 1.00 92.81 100 GLY A O 1
ATOM 783 N N . TRP A 1 101 ? 17.659 -3.088 -11.706 1.00 95.12 101 TRP A N 1
ATOM 784 C CA . TRP A 1 101 ? 16.352 -3.644 -11.342 1.00 95.12 101 TRP A CA 1
ATOM 785 C C . TRP A 1 101 ? 15.747 -2.887 -10.152 1.00 95.12 101 TRP A C 1
ATOM 787 O O . TRP A 1 101 ? 16.427 -2.679 -9.149 1.00 95.12 101 TRP A O 1
ATOM 797 N N . ILE A 1 102 ? 14.473 -2.486 -10.244 1.00 94.62 102 ILE A N 1
ATOM 798 C CA . ILE A 1 102 ? 13.789 -1.712 -9.189 1.00 94.62 102 ILE A CA 1
ATOM 799 C C . ILE A 1 102 ? 13.233 -2.629 -8.097 1.00 94.62 102 ILE A C 1
ATOM 801 O O . ILE A 1 102 ? 13.426 -2.371 -6.908 1.00 94.62 102 ILE A O 1
ATOM 805 N N . CYS A 1 103 ? 12.566 -3.714 -8.502 1.00 93.44 103 CYS A N 1
ATOM 806 C CA . CYS A 1 103 ? 11.950 -4.692 -7.607 1.00 93.44 103 CYS A CA 1
ATOM 807 C C . CYS A 1 103 ? 11.003 -4.083 -6.562 1.00 93.44 103 CYS A C 1
ATOM 809 O O . CYS A 1 103 ? 11.139 -4.341 -5.366 1.00 93.44 103 CYS A O 1
ATOM 811 N N . GLU A 1 104 ? 10.001 -3.330 -7.016 1.00 95.38 104 GLU A N 1
ATOM 812 C CA . GLU A 1 104 ? 8.929 -2.774 -6.180 1.00 95.38 104 GLU A CA 1
ATOM 813 C C . GLU A 1 104 ? 8.264 -3.863 -5.324 1.00 95.38 104 GLU A C 1
ATOM 815 O O . GLU A 1 104 ? 7.977 -3.649 -4.150 1.00 95.38 104 GLU A O 1
ATOM 820 N N . HIS A 1 105 ? 8.120 -5.078 -5.865 1.00 91.00 105 HIS A N 1
ATOM 821 C CA . HIS A 1 105 ? 7.601 -6.244 -5.143 1.00 91.00 105 HIS A CA 1
ATOM 822 C C . HIS A 1 105 ? 8.410 -6.636 -3.889 1.00 91.00 105 HIS A C 1
ATOM 824 O O . HIS A 1 105 ? 7.913 -7.409 -3.076 1.00 91.00 105 HIS A O 1
ATOM 830 N N . ARG A 1 106 ? 9.643 -6.135 -3.719 1.00 93.12 106 ARG A N 1
ATOM 831 C CA . ARG A 1 106 ? 10.493 -6.357 -2.534 1.00 93.12 106 ARG A CA 1
ATOM 832 C C . ARG A 1 106 ? 10.528 -5.171 -1.576 1.00 93.12 106 ARG A C 1
ATOM 834 O O . ARG A 1 106 ? 11.138 -5.267 -0.511 1.00 93.12 106 ARG A O 1
ATOM 841 N N . TRP A 1 107 ? 9.875 -4.060 -1.909 1.00 94.56 107 TRP A N 1
ATOM 842 C CA . TRP A 1 107 ? 9.729 -2.951 -0.973 1.00 94.56 107 TRP A CA 1
ATOM 843 C C . TRP A 1 107 ? 8.864 -3.415 0.195 1.00 94.56 107 TRP A C 1
ATOM 845 O O . TRP A 1 107 ? 7.803 -4.001 -0.021 1.00 94.56 107 TRP A O 1
ATOM 855 N N . ARG A 1 108 ? 9.307 -3.156 1.431 1.00 95.25 108 ARG A N 1
ATOM 856 C CA . ARG A 1 108 ? 8.633 -3.622 2.656 1.00 95.25 108 ARG A CA 1
ATOM 857 C C . ARG A 1 108 ? 7.152 -3.309 2.671 1.00 95.25 108 ARG A C 1
ATOM 859 O O . ARG A 1 108 ? 6.330 -4.190 2.877 1.00 95.25 108 ARG A O 1
ATOM 866 N N . GLN A 1 109 ? 6.834 -2.071 2.343 1.00 97.44 109 GLN A N 1
ATOM 867 C CA . GLN A 1 109 ? 5.482 -1.550 2.278 1.00 97.44 109 GLN A CA 1
ATOM 868 C C . GLN A 1 109 ? 4.617 -2.312 1.263 1.00 97.44 109 GLN A C 1
ATOM 870 O O . GLN A 1 109 ? 3.414 -2.409 1.452 1.00 97.44 109 GLN A O 1
ATOM 875 N N . ILE A 1 110 ? 5.203 -2.871 0.200 1.00 96.12 110 ILE A N 1
ATOM 876 C CA . ILE A 1 110 ? 4.476 -3.619 -0.832 1.00 96.12 110 ILE A CA 1
ATOM 877 C C . ILE A 1 110 ? 4.369 -5.098 -0.456 1.00 96.12 110 ILE A C 1
ATOM 879 O O . ILE A 1 110 ? 3.255 -5.620 -0.428 1.00 96.12 110 ILE A O 1
ATOM 883 N N . TYR A 1 111 ? 5.470 -5.782 -0.113 1.00 92.75 111 TYR A N 1
ATOM 884 C CA . TYR A 1 111 ? 5.386 -7.213 0.219 1.00 92.75 111 TYR A CA 1
ATOM 885 C C . TYR A 1 111 ? 4.567 -7.469 1.488 1.00 92.75 111 TYR A C 1
ATOM 887 O O . TYR A 1 111 ? 3.812 -8.440 1.542 1.00 92.75 111 TYR A O 1
ATOM 895 N N . ASN A 1 112 ? 4.635 -6.580 2.482 1.00 94.81 112 ASN A N 1
ATOM 896 C CA . ASN A 1 112 ? 3.797 -6.711 3.668 1.00 94.81 112 ASN A CA 1
ATOM 897 C C . ASN A 1 112 ? 2.326 -6.442 3.358 1.00 94.81 112 ASN A C 1
ATOM 899 O O . ASN A 1 112 ? 1.457 -7.077 3.948 1.00 94.81 112 ASN A O 1
ATOM 903 N N . MET A 1 113 ? 2.018 -5.578 2.387 1.00 98.06 113 MET A N 1
ATOM 904 C CA . MET A 1 113 ? 0.637 -5.388 1.946 1.00 98.06 113 MET A CA 1
ATOM 905 C C . MET A 1 113 ? 0.113 -6.560 1.104 1.00 98.06 113 MET A C 1
ATOM 907 O O . MET A 1 113 ? -1.091 -6.810 1.097 1.00 98.06 113 MET A O 1
ATOM 911 N N . VAL A 1 114 ? 0.988 -7.348 0.467 1.00 94.12 114 VAL A N 1
ATOM 912 C CA . VAL A 1 114 ? 0.604 -8.653 -0.102 1.00 94.12 114 VAL A CA 1
ATOM 913 C C . VAL A 1 114 ? 0.202 -9.617 1.015 1.00 94.12 114 VAL A C 1
ATOM 915 O O . VAL A 1 114 ? -0.859 -10.236 0.930 1.00 94.12 114 VAL A O 1
ATOM 918 N N . ALA A 1 115 ? 0.995 -9.709 2.088 1.00 90.06 115 ALA A N 1
ATOM 919 C CA . ALA A 1 115 ? 0.646 -10.517 3.258 1.00 90.06 115 ALA A CA 1
ATOM 920 C C . ALA A 1 115 ? -0.660 -10.035 3.920 1.00 90.06 115 ALA A C 1
ATOM 922 O O . ALA A 1 115 ? -1.546 -10.846 4.184 1.00 90.06 115 ALA A O 1
ATOM 923 N N . PHE A 1 116 ? -0.829 -8.718 4.084 1.00 95.12 116 PHE A N 1
ATOM 924 C CA . PHE A 1 116 ? -2.069 -8.089 4.547 1.00 95.12 116 PHE A CA 1
ATOM 925 C C . PHE A 1 116 ? -3.271 -8.528 3.703 1.00 95.12 116 PHE A C 1
ATOM 927 O O . PHE A 1 116 ? -4.299 -8.916 4.254 1.00 95.12 116 PHE A O 1
ATOM 934 N N . SER A 1 117 ? -3.150 -8.484 2.371 1.00 92.25 117 SER A N 1
ATOM 935 C CA . SER A 1 117 ? -4.223 -8.870 1.448 1.00 92.25 117 SER A CA 1
ATOM 936 C C . SER A 1 117 ? -4.599 -10.346 1.604 1.00 92.25 117 SER A C 1
ATOM 938 O O . SER A 1 117 ? -5.782 -10.676 1.711 1.00 92.25 117 SER A O 1
ATOM 940 N N . ASN A 1 118 ? -3.598 -11.226 1.720 1.00 88.06 118 ASN A N 1
ATOM 941 C CA . ASN A 1 118 ? -3.806 -12.656 1.952 1.00 88.06 118 ASN A CA 1
ATOM 942 C C . ASN A 1 118 ? -4.534 -12.922 3.282 1.00 88.06 118 ASN A C 1
ATOM 944 O O . ASN A 1 118 ? -5.467 -13.720 3.315 1.00 88.06 118 ASN A O 1
ATOM 948 N N . ILE A 1 119 ? -4.154 -12.226 4.359 1.00 89.75 119 ILE A N 1
ATOM 949 C CA . ILE A 1 119 ? -4.760 -12.368 5.697 1.00 89.75 119 ILE A CA 1
ATOM 950 C C . ILE A 1 119 ? -6.184 -11.807 5.730 1.00 89.75 119 ILE A C 1
ATOM 952 O O . ILE A 1 119 ? -7.088 -12.397 6.328 1.00 89.75 119 ILE A O 1
ATOM 956 N N . ALA A 1 120 ? -6.404 -10.674 5.062 1.00 90.12 120 ALA A N 1
ATOM 957 C CA . ALA 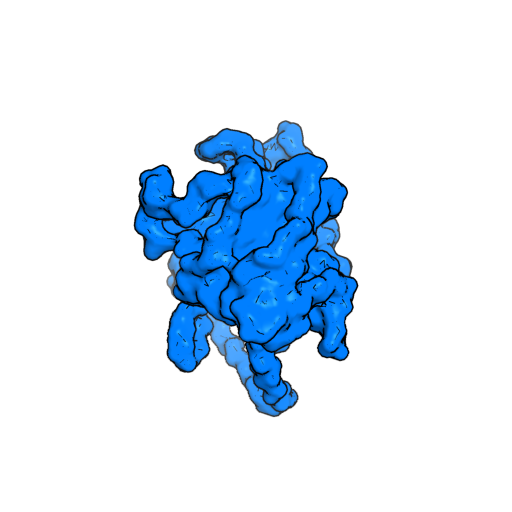A 1 120 ? -7.725 -10.090 4.888 1.00 90.12 120 ALA A CA 1
ATOM 958 C C . ALA A 1 120 ? -8.647 -11.002 4.061 1.00 90.12 120 ALA A C 1
ATOM 960 O O . ALA A 1 120 ? -9.849 -11.068 4.341 1.00 90.12 120 ALA A O 1
ATOM 961 N N . ALA A 1 121 ? -8.103 -11.711 3.067 1.00 88.94 121 ALA A N 1
ATOM 962 C CA . ALA A 1 121 ? -8.809 -12.627 2.175 1.00 88.94 121 ALA A CA 1
ATOM 963 C C . ALA A 1 121 ? -10.119 -12.014 1.639 1.00 88.94 121 ALA A C 1
ATOM 965 O O . ALA A 1 121 ? -10.126 -10.909 1.097 1.00 88.94 121 ALA A O 1
ATOM 966 N N . ASN A 1 122 ? -11.249 -12.701 1.832 1.00 88.19 122 ASN A N 1
ATOM 967 C CA . ASN A 1 122 ? -12.583 -12.254 1.418 1.00 88.19 122 ASN A CA 1
ATOM 968 C C . ASN A 1 122 ? -13.307 -11.400 2.475 1.00 88.19 122 ASN A C 1
ATOM 970 O O . ASN A 1 122 ? -14.501 -11.135 2.337 1.00 88.19 122 ASN A O 1
ATOM 974 N N . SER A 1 123 ? -12.629 -10.982 3.549 1.00 92.31 123 SER A N 1
ATOM 975 C CA . SER A 1 123 ? -13.270 -10.210 4.621 1.00 92.31 123 SER A CA 1
ATOM 976 C C . SER A 1 123 ? -13.830 -8.900 4.062 1.00 92.31 123 SER A C 1
ATOM 978 O O . SER A 1 123 ? -13.135 -8.219 3.311 1.00 92.31 123 SER A O 1
ATOM 980 N N . PRO A 1 124 ? -15.066 -8.502 4.382 1.00 96.19 124 PRO A N 1
ATOM 981 C CA . PRO A 1 124 ? -15.651 -7.291 3.816 1.00 96.19 124 PRO A CA 1
ATOM 982 C C . PRO A 1 124 ? -14.951 -6.036 4.347 1.00 96.19 124 PRO A C 1
ATOM 984 O O . PRO A 1 124 ? -14.399 -6.046 5.449 1.00 96.19 124 PRO A O 1
ATOM 987 N N . VAL A 1 125 ? -15.032 -4.932 3.603 1.00 98.50 125 VAL A N 1
ATOM 988 C CA . VAL A 1 125 ? -14.685 -3.613 4.151 1.00 98.50 125 VAL A CA 1
ATOM 989 C C . VAL A 1 125 ? -15.669 -3.272 5.272 1.00 98.50 125 VAL A C 1
ATOM 991 O O . VAL A 1 125 ? -16.885 -3.389 5.114 1.00 98.50 125 VAL A O 1
ATOM 994 N N . ARG A 1 126 ? -15.142 -2.870 6.426 1.00 98.50 126 ARG A N 1
ATOM 995 C CA . ARG A 1 126 ? -15.887 -2.461 7.625 1.00 98.50 126 ARG A CA 1
ATOM 996 C C . ARG A 1 126 ? -15.220 -1.237 8.246 1.00 98.50 126 ARG A C 1
ATOM 998 O O . ARG A 1 126 ? -14.070 -0.933 7.936 1.00 98.50 126 ARG A O 1
ATOM 1005 N N . ASN A 1 127 ? -15.921 -0.573 9.164 1.00 98.44 127 ASN A N 1
ATOM 1006 C CA . ASN A 1 127 ? -15.380 0.533 9.964 1.00 98.44 127 ASN A CA 1
ATOM 1007 C C . ASN A 1 127 ? -14.727 1.639 9.115 1.00 98.44 127 ASN A C 1
ATOM 1009 O O . ASN A 1 127 ? -13.667 2.148 9.464 1.00 98.44 127 ASN A O 1
ATOM 1013 N N . TRP A 1 128 ? -15.342 1.977 7.976 1.00 98.56 128 TRP A N 1
ATOM 1014 C CA . TRP A 1 128 ? -14.868 3.077 7.143 1.00 98.56 128 TRP A CA 1
ATOM 1015 C C . TRP A 1 128 ? -14.899 4.386 7.934 1.00 98.56 128 TRP A C 1
ATOM 1017 O O . TRP A 1 128 ? -15.927 4.766 8.497 1.00 98.56 128 TRP A O 1
ATOM 1027 N N . TRP A 1 129 ? -13.777 5.085 7.928 1.00 98.69 129 TRP A N 1
ATOM 1028 C CA . TRP A 1 129 ? -13.600 6.409 8.488 1.00 98.69 129 TRP A CA 1
ATOM 1029 C C . TRP A 1 129 ? -12.942 7.302 7.439 1.00 98.69 129 TRP A C 1
ATOM 1031 O O . TRP A 1 129 ? -12.044 6.878 6.711 1.00 98.69 129 TRP A O 1
ATOM 1041 N N . ALA A 1 130 ? -13.383 8.552 7.379 1.00 98.00 130 ALA A N 1
ATOM 1042 C CA . ALA A 1 130 ? -12.722 9.601 6.624 1.00 98.00 130 ALA A CA 1
ATOM 1043 C C . ALA A 1 130 ? -12.585 10.835 7.521 1.00 98.00 130 ALA A C 1
ATOM 1045 O O . ALA A 1 130 ? -13.503 11.148 8.281 1.00 98.00 130 ALA A O 1
ATOM 1046 N N . GLY A 1 131 ? -11.433 11.499 7.432 1.00 95.12 131 GLY A N 1
ATOM 1047 C CA . GLY A 1 131 ? -11.177 12.789 8.070 1.00 95.12 131 GLY A CA 1
ATOM 1048 C C . GLY A 1 131 ? -11.740 13.931 7.226 1.00 95.12 131 GLY A C 1
ATOM 1049 O O . GLY A 1 131 ? -12.935 13.959 6.937 1.00 95.12 131 GLY A O 1
ATOM 1050 N N . ALA A 1 132 ? -10.877 14.866 6.818 1.00 89.94 132 ALA A N 1
ATOM 1051 C CA . ALA A 1 132 ? -11.233 15.889 5.835 1.00 89.94 132 ALA A CA 1
ATOM 1052 C C . ALA A 1 132 ? -11.342 15.277 4.422 1.00 89.94 132 ALA A C 1
ATOM 1054 O O . ALA A 1 132 ? -12.253 14.494 4.151 1.00 89.94 132 ALA A O 1
ATOM 1055 N N . ASP A 1 133 ? -10.429 15.593 3.506 1.00 92.81 133 ASP A N 1
ATOM 1056 C CA . ASP A 1 133 ? -10.506 15.120 2.123 1.00 92.81 133 ASP A CA 1
ATOM 1057 C C . ASP A 1 133 ? -9.559 13.952 1.859 1.00 92.81 133 ASP A C 1
ATOM 1059 O O . ASP A 1 133 ? -9.903 13.016 1.124 1.00 92.81 133 ASP A O 1
ATOM 1063 N N . TYR A 1 134 ? -8.388 13.968 2.483 1.00 96.25 134 TYR A N 1
ATOM 1064 C CA . TYR A 1 134 ? -7.241 13.120 2.187 1.00 96.25 134 TYR A CA 1
ATOM 1065 C C . TYR A 1 134 ? -6.774 12.297 3.396 1.00 96.25 134 TYR A C 1
ATOM 1067 O O . TYR A 1 134 ? -5.622 11.888 3.471 1.00 96.25 134 TYR A O 1
ATOM 1075 N N . GLN A 1 135 ? -7.683 11.990 4.318 1.00 97.81 135 GLN A N 1
ATOM 1076 C CA . GLN A 1 135 ? -7.469 11.025 5.398 1.00 97.81 135 GLN A CA 1
ATOM 1077 C C . GLN A 1 135 ? -8.555 9.963 5.338 1.00 97.81 135 GLN A C 1
ATOM 1079 O O . GLN A 1 135 ? -9.739 10.305 5.330 1.00 97.81 135 GLN A O 1
ATOM 1084 N N . ILE A 1 136 ? -8.162 8.692 5.294 1.00 98.69 136 ILE A N 1
ATOM 1085 C CA . ILE A 1 136 ? -9.098 7.565 5.339 1.00 98.69 136 ILE A CA 1
ATOM 1086 C C . ILE A 1 136 ? -8.548 6.443 6.210 1.00 98.69 136 ILE A C 1
ATOM 1088 O O . ILE A 1 136 ? -7.335 6.282 6.338 1.00 98.69 136 ILE A O 1
ATOM 1092 N N . ALA A 1 137 ? -9.446 5.647 6.777 1.00 98.88 137 ALA A N 1
ATOM 1093 C CA . ALA A 1 137 ? -9.112 4.392 7.424 1.00 98.88 137 ALA A CA 1
ATOM 1094 C C . ALA A 1 137 ? -10.261 3.396 7.279 1.00 98.88 137 ALA A C 1
ATOM 1096 O O . ALA A 1 137 ? -11.424 3.787 7.196 1.00 98.88 137 ALA A O 1
ATOM 1097 N N . PHE A 1 138 ? -9.948 2.109 7.235 1.00 98.94 138 PHE A N 1
ATOM 1098 C CA . PHE A 1 138 ? -10.951 1.052 7.207 1.00 98.94 138 PHE A CA 1
ATOM 1099 C C . PHE A 1 138 ? -10.352 -0.281 7.637 1.00 98.94 138 PHE A C 1
ATOM 1101 O O . PHE A 1 138 ? -9.139 -0.488 7.636 1.00 98.94 138 PHE A O 1
ATOM 1108 N N . SER A 1 139 ? -11.238 -1.212 7.964 1.00 98.81 139 SER A N 1
ATOM 1109 C CA . SER A 1 139 ? -10.897 -2.589 8.310 1.00 98.81 139 SER A CA 1
ATOM 1110 C C . SER A 1 139 ? -11.382 -3.573 7.255 1.00 98.81 139 SER A C 1
ATOM 1112 O O . SER A 1 139 ? -12.344 -3.313 6.530 1.00 98.81 139 SER A O 1
ATOM 1114 N N . ARG A 1 140 ? -10.727 -4.727 7.194 1.00 98.44 140 ARG A N 1
ATOM 1115 C CA . ARG A 1 140 ? -11.153 -5.916 6.463 1.00 98.44 140 ARG A CA 1
ATOM 1116 C C . ARG A 1 140 ? -11.653 -6.928 7.485 1.00 98.44 140 ARG A C 1
ATOM 1118 O O . ARG A 1 140 ? -10.893 -7.756 7.981 1.00 98.44 140 ARG A O 1
ATOM 1125 N N . GLY A 1 141 ? -12.937 -6.816 7.823 1.00 97.12 141 GLY A N 1
ATOM 1126 C CA . GLY A 1 141 ? -13.552 -7.574 8.911 1.00 97.12 141 GLY A CA 1
ATOM 1127 C C . GLY A 1 141 ? -12.815 -7.372 10.237 1.00 97.12 141 GLY A C 1
ATOM 1128 O O . GLY A 1 141 ? -12.560 -6.241 10.638 1.00 97.12 141 GLY A O 1
ATOM 1129 N N . ASP A 1 142 ? -12.475 -8.483 10.880 1.00 96.50 142 ASP A N 1
ATOM 1130 C CA . ASP A 1 142 ? -11.690 -8.578 12.113 1.00 96.50 142 ASP A CA 1
ATOM 1131 C C . ASP A 1 142 ? -10.230 -8.996 11.857 1.00 96.50 142 ASP A C 1
ATOM 1133 O O . ASP A 1 142 ? -9.522 -9.409 12.775 1.00 96.50 142 ASP A O 1
ATOM 1137 N N . ARG A 1 143 ? -9.780 -8.927 10.596 1.00 96.94 143 ARG A N 1
ATOM 1138 C CA . ARG A 1 143 ? -8.491 -9.480 10.159 1.00 96.94 143 ARG A CA 1
ATOM 1139 C C . ARG A 1 143 ? -7.416 -8.437 9.946 1.00 96.94 143 ARG A C 1
ATOM 1141 O O . ARG A 1 143 ? -6.259 -8.707 10.247 1.00 96.94 143 ARG A O 1
ATOM 1148 N N . ALA A 1 144 ? -7.767 -7.284 9.389 1.00 98.25 144 ALA A N 1
ATOM 1149 C CA . ALA A 1 144 ? -6.780 -6.287 8.995 1.00 98.25 144 ALA A CA 1
ATOM 1150 C C . ALA A 1 144 ? -7.347 -4.864 9.036 1.00 98.25 144 ALA A C 1
ATOM 1152 O O . ALA A 1 144 ? -8.553 -4.676 8.889 1.00 98.25 144 ALA A O 1
ATOM 1153 N N . PHE A 1 145 ? -6.491 -3.863 9.213 1.00 98.88 145 PHE A N 1
ATOM 1154 C CA . PHE A 1 145 ? -6.847 -2.448 9.284 1.00 98.88 145 PHE A CA 1
ATOM 1155 C C . PHE A 1 145 ? -5.780 -1.582 8.607 1.00 98.88 145 PHE A C 1
ATOM 1157 O O . PHE A 1 145 ? -4.590 -1.751 8.867 1.00 98.88 145 PHE A O 1
ATOM 1164 N N . LEU A 1 146 ? -6.211 -0.650 7.755 1.00 98.88 146 LEU A N 1
ATOM 1165 C CA . LEU A 1 146 ? -5.358 0.299 7.037 1.00 98.88 146 LEU A CA 1
ATOM 1166 C C . LEU A 1 146 ? -5.813 1.731 7.338 1.00 98.88 146 LEU A C 1
ATOM 1168 O O . LEU A 1 146 ? -7.009 2.021 7.283 1.00 98.88 146 LEU A O 1
ATOM 1172 N N . ALA A 1 147 ? -4.861 2.634 7.570 1.00 98.81 147 ALA A N 1
ATOM 1173 C CA . ALA A 1 147 ? -5.068 4.078 7.606 1.00 98.81 147 ALA A CA 1
ATOM 1174 C C . ALA A 1 147 ? -4.072 4.787 6.676 1.00 98.81 147 ALA A C 1
ATOM 1176 O O . ALA A 1 147 ? -2.897 4.431 6.641 1.00 98.81 147 ALA A O 1
ATOM 1177 N N . LEU A 1 148 ? -4.539 5.794 5.934 1.00 98.62 148 LEU A N 1
ATOM 1178 C CA . LEU A 1 148 ? -3.760 6.575 4.966 1.00 98.62 148 LEU A CA 1
ATOM 1179 C C . LEU A 1 148 ? -3.936 8.071 5.236 1.00 98.62 148 LEU A C 1
ATOM 1181 O O . LEU A 1 148 ? -5.065 8.531 5.438 1.00 98.62 148 LEU A O 1
ATOM 1185 N N . ASN A 1 149 ? -2.846 8.834 5.151 1.00 97.94 149 ASN A N 1
ATOM 1186 C CA . ASN A 1 149 ? -2.853 10.283 5.313 1.00 97.94 149 ASN A CA 1
ATOM 1187 C C . ASN A 1 149 ? -2.114 10.988 4.164 1.00 97.94 149 ASN A C 1
ATOM 1189 O O . ASN A 1 149 ? -0.916 10.819 3.979 1.00 97.94 149 ASN A O 1
ATOM 1193 N N . LEU A 1 150 ? -2.833 11.805 3.399 1.00 96.19 150 LEU A N 1
ATOM 1194 C CA . LEU A 1 150 ? -2.274 12.738 2.415 1.00 96.19 150 LEU A CA 1
ATOM 1195 C C . LEU A 1 150 ? -2.661 14.194 2.733 1.00 96.19 150 LEU A C 1
ATOM 1197 O O . LEU A 1 150 ? -2.482 15.071 1.891 1.00 96.19 150 LEU A O 1
ATOM 1201 N N . GLU A 1 151 ? -3.202 14.461 3.925 1.00 96.31 151 GLU A N 1
ATOM 1202 C CA . GLU A 1 151 ? -3.368 15.831 4.411 1.00 96.31 151 GLU A CA 1
ATOM 1203 C C . GLU A 1 151 ? -2.021 16.408 4.856 1.00 96.31 151 GLU A C 1
ATOM 1205 O O . GLU A 1 151 ? -1.052 15.687 5.095 1.00 96.31 151 GLU A O 1
ATOM 1210 N N . ASN A 1 152 ? -1.966 17.728 5.025 1.00 96.31 152 ASN A N 1
ATOM 1211 C CA . ASN A 1 152 ? -0.790 18.416 5.565 1.00 96.31 152 ASN A CA 1
ATOM 1212 C C . ASN A 1 152 ? -0.704 18.377 7.107 1.00 96.31 152 ASN A C 1
ATOM 1214 O O . ASN A 1 152 ? 0.227 18.944 7.679 1.00 96.31 152 ASN A O 1
ATOM 1218 N N . TYR A 1 153 ? -1.627 17.684 7.779 1.00 97.38 153 TYR A N 1
ATOM 1219 C CA . TYR A 1 153 ? -1.651 17.479 9.229 1.00 97.38 153 TYR A CA 1
ATOM 1220 C C . TYR A 1 153 ? -1.860 16.000 9.580 1.00 97.38 153 TYR A C 1
ATOM 1222 O O . TYR A 1 153 ? -2.352 15.214 8.769 1.00 97.38 153 TYR A O 1
ATOM 1230 N N . ASP A 1 154 ? -1.471 15.615 10.791 1.00 98.06 154 ASP A N 1
ATOM 1231 C CA . ASP A 1 154 ? -1.459 14.217 11.222 1.00 98.06 154 ASP A CA 1
ATOM 1232 C C . ASP A 1 154 ? -2.870 13.657 11.456 1.00 98.06 154 ASP A C 1
ATOM 1234 O O . ASP A 1 154 ? -3.776 14.354 11.921 1.00 98.06 154 ASP A O 1
ATOM 1238 N N . ILE A 1 155 ? -3.037 12.354 11.228 1.00 98.19 155 ILE A N 1
ATOM 1239 C CA . ILE A 1 155 ? -4.092 11.595 11.902 1.00 98.19 155 ILE A CA 1
ATOM 1240 C C . ILE A 1 155 ? -3.622 11.370 13.343 1.00 98.19 155 ILE A C 1
ATOM 1242 O O . ILE A 1 155 ? -2.499 10.927 13.574 1.00 98.19 155 ILE A O 1
ATOM 1246 N N . SER A 1 156 ? -4.483 11.665 14.312 1.00 97.38 156 SER A N 1
ATOM 1247 C CA . SER A 1 156 ? -4.325 11.279 15.718 1.00 97.38 156 SER A CA 1
ATOM 1248 C C . SER A 1 156 ? -5.720 11.049 16.293 1.00 97.38 156 SER A C 1
ATOM 1250 O O . SER A 1 156 ? -6.367 11.973 16.785 1.00 97.38 156 SER A O 1
ATOM 1252 N N . GLN A 1 157 ? -6.260 9.848 16.072 1.00 98.44 157 GLN A N 1
ATOM 1253 C CA . GLN A 1 157 ? -7.676 9.541 16.298 1.00 98.44 157 GLN A CA 1
ATOM 1254 C C . GLN A 1 157 ? -7.861 8.169 16.941 1.00 98.44 157 GLN A C 1
ATOM 1256 O O . GLN A 1 157 ? -7.161 7.221 16.601 1.00 98.44 157 GLN A O 1
ATOM 1261 N N . ASN A 1 158 ? -8.848 8.041 17.833 1.00 98.62 158 ASN A N 1
ATOM 1262 C CA . ASN A 1 158 ? -9.232 6.745 18.394 1.00 98.62 158 ASN A CA 1
ATOM 1263 C C . ASN A 1 158 ? -10.264 6.054 17.488 1.00 98.62 158 ASN A C 1
ATOM 1265 O O . ASN A 1 158 ? -11.465 6.344 17.563 1.00 98.62 158 ASN A O 1
ATOM 1269 N N . LEU A 1 159 ? -9.801 5.163 16.613 1.00 98.75 159 LEU A N 1
ATOM 1270 C CA . LEU A 1 159 ? -10.602 4.570 15.540 1.00 98.75 159 LEU A CA 1
ATOM 1271 C C . LEU A 1 159 ? -11.026 3.138 15.867 1.00 98.75 159 LEU A C 1
ATOM 1273 O O . LEU A 1 159 ? -10.306 2.400 16.533 1.00 98.75 159 LEU A O 1
ATOM 1277 N N . MET A 1 160 ? -12.202 2.738 15.375 1.00 98.62 160 MET A N 1
ATOM 1278 C CA . MET A 1 160 ? -12.657 1.348 15.436 1.00 98.62 160 MET A CA 1
ATOM 1279 C C . MET A 1 160 ? -11.870 0.521 14.418 1.00 98.62 160 MET A C 1
ATOM 1281 O O . MET A 1 160 ? -12.070 0.676 13.215 1.00 98.62 160 MET A O 1
ATOM 1285 N N . THR A 1 161 ? -10.989 -0.355 14.893 1.00 98.69 161 THR A N 1
ATOM 1286 C CA . THR A 1 161 ? -10.170 -1.209 14.020 1.00 98.69 161 THR A CA 1
ATOM 1287 C C . THR A 1 161 ? -10.891 -2.493 13.628 1.00 98.69 161 THR A C 1
ATOM 1289 O O . THR A 1 161 ? -10.601 -3.063 12.585 1.00 98.69 161 THR A O 1
ATOM 1292 N N . GLY A 1 162 ? -11.829 -2.954 14.462 1.00 97.19 162 GLY A N 1
ATOM 1293 C CA . GLY A 1 162 ? -12.474 -4.260 14.308 1.00 97.19 162 GLY A CA 1
ATOM 1294 C C . GLY A 1 162 ? -11.584 -5.445 14.692 1.00 97.19 162 GLY A C 1
ATOM 1295 O O . GLY A 1 162 ? -12.078 -6.567 14.722 1.00 97.19 162 GLY A O 1
ATOM 1296 N N . LEU A 1 163 ? -10.308 -5.210 15.007 1.00 98.12 163 LEU A N 1
ATOM 1297 C CA . LEU A 1 163 ? -9.366 -6.248 15.401 1.00 98.12 163 LEU A CA 1
ATOM 1298 C C . LEU A 1 163 ? -9.585 -6.676 16.863 1.00 98.12 163 LEU A C 1
ATOM 1300 O O . LEU A 1 163 ? -10.045 -5.871 17.680 1.00 98.12 163 LEU A O 1
ATOM 1304 N N . PRO A 1 164 ? -9.227 -7.921 17.223 1.00 97.62 164 PRO A N 1
ATOM 1305 C CA . PRO A 1 164 ? -9.165 -8.355 18.615 1.00 97.62 164 PRO A CA 1
ATOM 1306 C C . PRO A 1 164 ? -8.193 -7.516 19.455 1.00 97.62 164 PRO A C 1
ATOM 1308 O O . PRO A 1 164 ? -7.199 -7.003 18.938 1.00 97.62 164 PRO A O 1
ATOM 1311 N N . VAL A 1 165 ? -8.444 -7.451 20.767 1.00 97.75 165 VAL A N 1
ATOM 1312 C CA . VAL A 1 165 ? -7.532 -6.828 21.739 1.00 97.75 165 VAL A CA 1
ATOM 1313 C C . VAL A 1 165 ? -6.126 -7.413 21.611 1.00 97.75 165 VAL A C 1
ATOM 1315 O O . VAL A 1 165 ? -5.952 -8.631 21.550 1.00 97.75 165 VAL A O 1
ATOM 1318 N N . GLY A 1 166 ? -5.117 -6.551 21.571 1.00 96.62 166 GLY A N 1
ATOM 1319 C CA . GLY A 1 166 ? -3.741 -6.996 21.406 1.00 96.62 166 GLY A CA 1
ATOM 1320 C C . GLY A 1 166 ? -2.811 -5.907 20.907 1.00 96.62 166 GLY A C 1
ATOM 1321 O O . GLY A 1 166 ? -3.229 -4.794 20.593 1.00 96.62 166 GLY A O 1
ATOM 1322 N N . LYS A 1 167 ? -1.531 -6.262 20.831 1.00 96.94 167 LYS A N 1
ATOM 1323 C CA . LYS A 1 167 ? -0.475 -5.418 20.282 1.00 96.94 167 LYS A CA 1
ATOM 1324 C C . LYS A 1 167 ? -0.143 -5.888 18.874 1.00 96.94 167 LYS A C 1
ATOM 1326 O O . LYS A 1 167 ? 0.151 -7.063 18.680 1.00 96.94 167 LYS A O 1
ATOM 1331 N N . TYR A 1 168 ? -0.159 -4.963 17.926 1.00 97.44 168 TYR A N 1
ATOM 1332 C CA . TYR A 1 168 ? 0.067 -5.235 16.512 1.00 97.44 168 TYR A CA 1
ATOM 1333 C C . TYR A 1 168 ? 1.285 -4.468 16.008 1.00 97.44 168 TYR A C 1
ATOM 1335 O O . TYR A 1 168 ? 1.497 -3.317 16.393 1.00 97.44 168 TYR A O 1
ATOM 1343 N N . CYS A 1 169 ? 2.070 -5.087 15.129 1.00 97.56 169 CYS A N 1
ATOM 1344 C CA . CYS A 1 169 ? 3.146 -4.401 14.421 1.00 97.56 169 CYS A CA 1
ATOM 1345 C C . CYS A 1 169 ? 2.587 -3.651 13.215 1.00 97.56 169 CYS A C 1
ATOM 1347 O O . CYS A 1 169 ? 1.869 -4.243 12.410 1.00 97.56 169 CYS A O 1
ATOM 1349 N N . ASP A 1 170 ? 2.957 -2.381 13.059 1.00 98.00 170 ASP A N 1
ATOM 1350 C CA . ASP A 1 170 ? 2.735 -1.672 11.805 1.00 98.00 170 ASP A CA 1
ATOM 1351 C C . ASP A 1 170 ? 3.672 -2.226 10.726 1.00 98.00 170 ASP A C 1
ATOM 1353 O O . ASP A 1 170 ? 4.893 -2.036 10.762 1.00 98.00 170 ASP A O 1
ATOM 1357 N N . VAL A 1 171 ? 3.081 -2.912 9.750 1.00 97.12 171 VAL A N 1
ATOM 1358 C CA . VAL A 1 171 ? 3.821 -3.607 8.694 1.00 97.12 171 VAL A CA 1
ATOM 1359 C C . VAL A 1 171 ? 4.333 -2.662 7.601 1.00 97.12 171 VAL A C 1
ATOM 1361 O O . VAL A 1 171 ? 5.063 -3.075 6.698 1.00 97.12 171 VAL A O 1
ATOM 1364 N N . ILE A 1 172 ? 3.979 -1.377 7.669 1.00 98.12 172 ILE A N 1
ATOM 1365 C CA . ILE A 1 172 ? 4.546 -0.343 6.804 1.00 98.12 172 ILE A CA 1
ATOM 1366 C C . ILE A 1 172 ? 5.908 0.104 7.342 1.00 98.12 172 ILE A C 1
ATOM 1368 O O . ILE A 1 172 ? 6.922 0.056 6.627 1.00 98.12 172 ILE A O 1
ATOM 1372 N N . SER A 1 173 ? 5.955 0.527 8.607 1.00 97.06 173 SER A N 1
ATOM 1373 C CA . SER A 1 173 ? 7.188 1.021 9.229 1.00 97.06 173 SER A CA 1
ATOM 1374 C C . SER A 1 173 ? 8.180 -0.089 9.579 1.00 97.06 173 SER A C 1
ATOM 1376 O O . SER A 1 173 ? 9.381 0.179 9.606 1.00 97.06 173 SER A O 1
ATOM 1378 N N . GLY A 1 174 ? 7.733 -1.335 9.765 1.00 94.44 174 GLY A N 1
ATOM 1379 C CA . GLY A 1 174 ? 8.627 -2.446 10.086 1.00 94.44 174 GLY A CA 1
ATOM 1380 C C . GLY A 1 174 ? 8.034 -3.831 9.850 1.00 94.44 174 GLY A C 1
ATOM 1381 O O . GLY A 1 174 ? 7.157 -4.020 9.015 1.00 94.44 174 GLY A O 1
ATOM 1382 N N . ASN A 1 175 ? 8.577 -4.804 10.574 1.00 90.56 175 ASN A N 1
ATOM 1383 C CA . ASN A 1 175 ? 8.225 -6.220 10.536 1.00 90.56 175 ASN A CA 1
ATOM 1384 C C . ASN A 1 175 ? 8.062 -6.754 11.961 1.00 90.56 175 ASN A C 1
ATOM 1386 O O . ASN A 1 175 ? 8.561 -6.159 12.917 1.00 90.56 175 ASN A O 1
ATOM 1390 N N . LEU A 1 176 ? 7.435 -7.920 12.093 1.00 88.12 176 LEU A N 1
ATOM 1391 C CA . LEU A 1 176 ? 7.548 -8.737 13.295 1.00 88.12 176 LEU A CA 1
ATOM 1392 C C . LEU A 1 176 ? 8.758 -9.670 13.174 1.00 88.12 176 LEU A C 1
ATOM 1394 O O . LEU A 1 176 ? 8.732 -10.651 12.430 1.00 88.12 176 LEU A O 1
ATOM 1398 N N . GLU A 1 177 ? 9.788 -9.423 13.971 1.00 88.19 177 GLU A N 1
ATOM 1399 C CA . GLU A 1 177 ? 11.014 -10.217 13.994 1.00 88.19 177 GLU A CA 1
ATOM 1400 C C . GLU A 1 177 ? 11.271 -10.711 15.418 1.00 88.19 177 GLU A C 1
ATOM 1402 O O . GLU A 1 177 ? 11.267 -9.942 16.376 1.00 88.19 177 GLU A 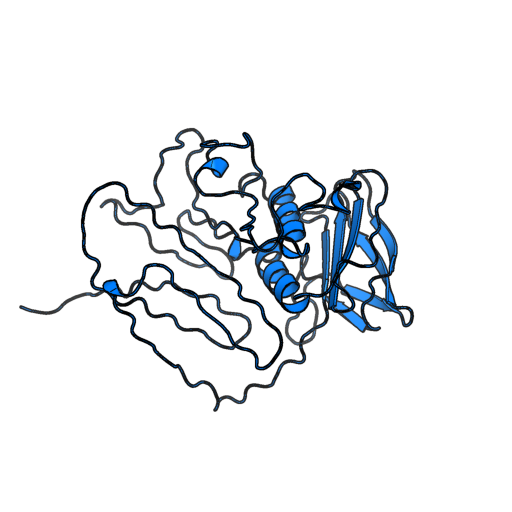O 1
ATOM 1407 N N . ASN A 1 178 ? 11.457 -12.024 15.581 1.00 86.94 178 ASN A N 1
ATOM 1408 C CA . ASN A 1 178 ? 11.718 -12.653 16.885 1.00 86.94 178 ASN A CA 1
ATOM 1409 C C . ASN A 1 178 ? 10.704 -12.283 17.991 1.00 86.94 178 ASN A C 1
ATOM 1411 O O . ASN A 1 178 ? 11.064 -12.169 19.159 1.00 86.94 178 ASN A O 1
ATOM 1415 N N . GLY A 1 179 ? 9.432 -12.101 17.620 1.00 83.75 179 GLY A N 1
ATOM 1416 C CA . GLY A 1 179 ? 8.358 -11.747 18.555 1.00 83.75 179 GLY A CA 1
ATOM 1417 C C . GLY A 1 179 ? 8.314 -10.266 18.945 1.00 83.75 179 GLY A C 1
ATOM 1418 O O . GLY A 1 179 ? 7.571 -9.911 19.854 1.00 83.75 179 GLY A O 1
ATOM 1419 N N . SER A 1 180 ? 9.087 -9.405 18.276 1.00 90.56 180 SER A N 1
ATOM 1420 C CA . SER A 1 180 ? 9.073 -7.957 18.482 1.00 90.56 180 SER A CA 1
ATOM 1421 C C . SER A 1 180 ? 8.868 -7.217 17.167 1.00 90.56 180 SER A C 1
ATOM 1423 O O . SER A 1 180 ? 9.380 -7.615 16.122 1.00 90.56 180 SER A O 1
ATOM 1425 N N . CYS A 1 181 ? 8.150 -6.101 17.223 1.00 94.69 181 CYS A N 1
ATOM 1426 C CA . CYS A 1 181 ? 8.027 -5.201 16.086 1.00 94.69 181 CYS A CA 1
ATOM 1427 C C . CYS A 1 181 ? 9.331 -4.419 15.909 1.00 94.69 181 CYS A C 1
ATOM 1429 O O . CYS A 1 181 ? 9.873 -3.891 16.880 1.00 94.69 181 CYS A O 1
ATOM 1431 N N . THR A 1 182 ? 9.828 -4.340 14.678 1.00 95.19 182 THR A N 1
ATOM 1432 C CA . THR A 1 182 ? 10.972 -3.487 14.321 1.00 95.19 182 THR A CA 1
ATOM 1433 C C . THR A 1 182 ? 10.549 -2.057 13.987 1.00 95.19 182 THR A C 1
ATOM 1435 O O . THR A 1 182 ? 11.378 -1.152 14.008 1.00 95.19 182 THR A O 1
ATOM 1438 N N . GLY A 1 183 ? 9.260 -1.858 13.698 1.00 95.44 183 GLY A N 1
ATOM 1439 C CA . GLY A 1 183 ? 8.628 -0.560 13.476 1.00 95.44 183 GLY A CA 1
ATOM 1440 C C . GLY A 1 183 ? 7.703 -0.155 14.623 1.00 95.44 183 GLY A C 1
ATOM 1441 O O . GLY A 1 183 ? 7.842 -0.602 15.764 1.00 95.44 183 GLY A O 1
ATOM 1442 N N . THR A 1 184 ? 6.731 0.693 14.303 1.00 96.50 184 THR A N 1
ATOM 1443 C CA . THR A 1 184 ? 5.731 1.178 15.258 1.00 96.50 184 THR A CA 1
ATOM 1444 C C . THR A 1 184 ? 4.791 0.050 15.696 1.00 96.50 184 THR A C 1
ATOM 1446 O O . THR A 1 184 ? 4.560 -0.920 14.974 1.00 96.50 184 THR A O 1
ATOM 1449 N N . THR A 1 185 ? 4.233 0.184 16.899 1.00 97.69 185 THR A N 1
ATOM 1450 C CA . THR A 1 185 ? 3.207 -0.720 17.435 1.00 97.69 185 THR A CA 1
ATOM 1451 C C . THR A 1 185 ? 1.871 -0.002 17.553 1.00 97.69 185 THR A C 1
ATOM 1453 O O . THR A 1 185 ? 1.833 1.202 17.800 1.00 97.69 185 THR A O 1
ATOM 1456 N N . VAL A 1 186 ? 0.779 -0.746 17.394 1.00 98.44 186 VAL A N 1
ATOM 1457 C CA . VAL A 1 186 ? -0.583 -0.275 17.651 1.00 98.44 186 VAL A CA 1
ATOM 1458 C C . VAL A 1 186 ? -1.218 -1.186 18.692 1.00 98.44 186 VAL A C 1
ATOM 1460 O O . VAL A 1 186 ? -1.324 -2.395 18.483 1.00 98.44 186 VAL A O 1
ATOM 1463 N N . ASP A 1 187 ? -1.643 -0.601 19.808 1.00 98.19 187 ASP A N 1
ATOM 1464 C CA . ASP A 1 187 ? -2.368 -1.306 20.860 1.00 98.19 187 ASP A CA 1
ATOM 1465 C C . ASP A 1 187 ? -3.879 -1.161 20.630 1.00 98.19 187 ASP A C 1
ATOM 1467 O O . ASP A 1 187 ? -4.432 -0.058 20.674 1.00 98.19 187 ASP A O 1
ATOM 1471 N N . VAL A 1 188 ? -4.541 -2.287 20.367 1.00 98.56 188 VAL A N 1
ATOM 1472 C CA . VAL A 1 188 ? -5.996 -2.384 20.231 1.00 98.56 188 VAL A CA 1
ATOM 1473 C C . VAL A 1 188 ? -6.585 -2.762 21.584 1.00 98.56 188 VAL A C 1
ATOM 1475 O O . VAL A 1 188 ? -6.179 -3.756 22.189 1.00 98.56 188 VAL A O 1
ATOM 1478 N N . ASP A 1 189 ? -7.544 -1.974 22.063 1.00 98.25 189 ASP A N 1
ATOM 1479 C CA . ASP A 1 189 ? -8.207 -2.176 23.347 1.00 98.25 189 ASP A CA 1
ATOM 1480 C C . ASP A 1 189 ? -9.321 -3.243 23.294 1.00 98.25 189 ASP A C 1
ATOM 1482 O O . ASP A 1 189 ? -9.676 -3.781 22.244 1.00 98.25 189 ASP A O 1
ATOM 1486 N N . GLY A 1 190 ? -9.906 -3.555 24.456 1.00 97.00 190 GLY A N 1
ATOM 1487 C CA . GLY A 1 190 ? -10.989 -4.541 24.586 1.00 97.00 190 GLY A CA 1
ATOM 1488 C C . GLY A 1 190 ? -12.281 -4.196 23.833 1.00 97.00 190 GLY A C 1
ATOM 1489 O O . GLY A 1 190 ? -13.146 -5.057 23.698 1.00 97.00 190 GLY A O 1
ATOM 1490 N N . SER A 1 191 ? -12.424 -2.962 23.341 1.00 97.44 191 SER A N 1
ATOM 1491 C CA . SER A 1 191 ? -13.544 -2.526 22.502 1.00 97.44 191 SER A CA 1
ATOM 1492 C C . SER A 1 191 ? -13.253 -2.633 20.999 1.00 97.44 191 SER A C 1
ATOM 1494 O O . SER A 1 191 ? -14.124 -2.320 20.189 1.00 97.44 191 SER A O 1
ATOM 1496 N N . GLY A 1 192 ? -12.049 -3.076 20.615 1.00 97.69 192 GLY A N 1
ATOM 1497 C CA . GLY A 1 192 ? -11.600 -3.140 19.223 1.00 97.69 192 GLY A CA 1
ATOM 1498 C C . GLY A 1 192 ? -11.165 -1.783 18.662 1.00 97.69 192 GLY A C 1
ATOM 1499 O O . GLY A 1 192 ? -11.071 -1.618 17.439 1.00 97.69 192 GLY A O 1
ATOM 1500 N N . ARG A 1 193 ? -10.920 -0.791 19.529 1.00 98.75 193 ARG A N 1
ATOM 1501 C CA . ARG A 1 193 ? -10.451 0.546 19.151 1.00 98.75 193 ARG A CA 1
ATOM 1502 C C . ARG A 1 193 ? -8.957 0.699 19.398 1.00 98.75 193 ARG A C 1
ATOM 1504 O O . ARG A 1 193 ? -8.397 0.030 20.257 1.00 98.75 193 ARG A O 1
ATOM 1511 N N . ALA A 1 194 ? -8.321 1.587 18.645 1.00 98.75 194 ALA A N 1
ATOM 1512 C CA . ALA A 1 194 ? -6.921 1.938 18.841 1.00 98.75 194 ALA A CA 1
ATOM 1513 C C . ALA A 1 194 ? -6.681 3.420 18.557 1.00 98.75 194 ALA A C 1
ATOM 1515 O O . ALA A 1 194 ? -7.336 4.016 17.694 1.00 98.75 194 ALA A O 1
ATOM 1516 N N . ASN A 1 195 ? -5.695 4.001 19.244 1.00 98.62 195 ASN A N 1
ATOM 1517 C CA . ASN A 1 195 ? -5.172 5.309 18.875 1.00 98.62 195 ASN A CA 1
ATOM 1518 C C . ASN A 1 195 ? -4.319 5.160 17.609 1.00 98.62 195 ASN A C 1
ATOM 1520 O O . ASN A 1 195 ? -3.232 4.588 17.639 1.00 98.62 195 ASN A O 1
ATOM 1524 N N . ILE A 1 196 ? -4.849 5.638 16.488 1.00 98.69 196 ILE A N 1
ATOM 1525 C CA . ILE A 1 196 ? -4.187 5.608 15.193 1.00 98.69 196 ILE A CA 1
ATOM 1526 C C . ILE A 1 196 ? -3.499 6.948 14.979 1.00 98.69 196 ILE A C 1
ATOM 1528 O O . ILE A 1 196 ? -4.160 7.989 14.895 1.00 98.69 196 ILE A O 1
ATOM 1532 N N . HIS A 1 197 ? -2.175 6.892 14.854 1.00 98.31 197 HIS A N 1
ATOM 1533 C CA . HIS A 1 197 ? -1.348 8.028 14.490 1.00 98.31 197 HIS A CA 1
ATOM 1534 C C . HIS A 1 197 ? -0.727 7.817 13.109 1.00 98.31 197 HIS A C 1
ATOM 1536 O O . HIS A 1 197 ? -0.031 6.829 12.885 1.00 98.31 197 HIS A O 1
ATOM 1542 N N . VAL A 1 198 ? -0.972 8.750 12.188 1.00 98.19 198 VAL A N 1
ATOM 1543 C CA . VAL A 1 198 ? -0.354 8.755 10.856 1.00 98.19 198 VAL A CA 1
ATOM 1544 C C . VAL A 1 198 ? 0.151 10.158 10.562 1.00 98.19 198 VAL A C 1
ATOM 1546 O O . VAL A 1 198 ? -0.633 11.067 10.284 1.00 98.19 198 VAL A O 1
ATOM 1549 N N . CYS A 1 199 ? 1.464 10.327 10.619 1.00 95.69 199 CYS A N 1
ATOM 1550 C CA . CYS A 1 199 ? 2.151 11.577 10.316 1.00 95.69 199 CYS A CA 1
ATOM 1551 C C . CYS A 1 199 ? 1.889 12.054 8.877 1.00 95.69 199 CYS A C 1
ATOM 1553 O O . CYS A 1 199 ? 1.844 11.242 7.958 1.00 95.69 199 CYS A O 1
ATOM 1555 N N . SER A 1 200 ? 1.752 13.363 8.647 1.00 95.62 200 SER A N 1
ATOM 1556 C CA . SER A 1 200 ? 1.604 13.926 7.288 1.00 95.62 200 SER A CA 1
ATOM 1557 C C . SER A 1 200 ? 2.919 13.936 6.497 1.00 95.62 200 SER A C 1
ATOM 1559 O O . SER A 1 200 ? 2.955 13.720 5.281 1.00 95.62 200 SER A O 1
ATOM 1561 N N . ASN A 1 201 ? 4.034 14.141 7.202 1.00 93.31 201 ASN A N 1
ATOM 1562 C CA . ASN A 1 201 ? 5.344 14.410 6.602 1.00 93.31 201 ASN A CA 1
ATOM 1563 C C . ASN A 1 201 ? 6.340 13.245 6.688 1.00 93.31 201 ASN A C 1
ATOM 1565 O O . ASN A 1 201 ? 7.505 13.416 6.334 1.00 93.31 201 ASN A O 1
ATOM 1569 N N . CYS A 1 202 ? 5.914 12.060 7.125 1.00 93.31 202 CYS A N 1
ATOM 1570 C CA . CYS A 1 202 ? 6.788 10.888 7.133 1.00 93.31 202 CYS A CA 1
ATOM 1571 C C . CYS A 1 202 ? 6.973 10.266 5.745 1.00 93.31 202 CYS A C 1
ATOM 1573 O O . CYS A 1 202 ? 6.276 10.609 4.781 1.00 93.31 202 CYS A O 1
ATOM 1575 N N . GLU A 1 203 ? 7.956 9.366 5.651 1.00 94.25 203 GLU A N 1
ATOM 1576 C CA . GLU A 1 203 ? 8.311 8.652 4.421 1.00 94.25 203 GLU A CA 1
ATOM 1577 C C . GLU A 1 203 ? 7.106 7.904 3.836 1.00 94.25 203 GLU A C 1
ATOM 1579 O O . GLU A 1 203 ? 6.816 8.028 2.647 1.00 94.25 203 GLU A O 1
ATOM 1584 N N . ASP A 1 204 ? 6.368 7.210 4.703 1.00 97.81 204 ASP A N 1
ATOM 1585 C CA . ASP A 1 204 ? 5.164 6.453 4.383 1.00 97.81 204 ASP A CA 1
ATOM 1586 C C . ASP A 1 204 ? 4.029 6.894 5.314 1.00 97.81 204 ASP A C 1
ATOM 1588 O O . ASP A 1 204 ? 3.920 6.373 6.423 1.00 97.81 204 ASP A O 1
ATOM 1592 N N . PRO A 1 205 ? 3.189 7.868 4.920 1.00 97.62 205 PRO A N 1
ATOM 1593 C CA . PRO A 1 205 ? 2.110 8.377 5.760 1.00 97.62 205 PRO A CA 1
ATOM 1594 C C . PRO A 1 205 ? 0.906 7.426 5.705 1.00 97.62 205 PRO A C 1
ATOM 1596 O O . PRO A 1 205 ? -0.185 7.748 5.226 1.00 97.62 205 PRO A O 1
ATOM 1599 N N . MET A 1 206 ? 1.138 6.206 6.182 1.00 98.31 206 MET A N 1
ATOM 1600 C CA . MET A 1 206 ? 0.170 5.130 6.295 1.00 98.31 206 MET A CA 1
ATOM 1601 C C . MET A 1 206 ? 0.549 4.165 7.419 1.00 98.31 206 MET A C 1
ATOM 1603 O O . MET A 1 206 ? 1.726 3.985 7.712 1.00 98.31 206 MET A O 1
ATOM 1607 N N . VAL A 1 207 ? -0.457 3.533 8.017 1.00 98.69 207 VAL A N 1
ATOM 1608 C CA . VAL A 1 207 ? -0.300 2.468 9.016 1.00 98.69 207 VAL A CA 1
ATOM 1609 C C . VAL A 1 207 ? -1.149 1.287 8.586 1.00 98.69 207 VAL A C 1
ATOM 1611 O O . VAL A 1 207 ? -2.327 1.462 8.265 1.00 98.69 207 VAL A O 1
ATOM 1614 N N . ALA A 1 208 ? -0.567 0.092 8.605 1.00 98.81 208 ALA A N 1
ATOM 1615 C CA . ALA A 1 208 ? -1.275 -1.145 8.310 1.00 98.81 208 ALA A CA 1
ATOM 1616 C C . ALA A 1 208 ? -0.982 -2.187 9.388 1.00 98.81 208 ALA A C 1
ATOM 1618 O O . ALA A 1 208 ? 0.171 -2.484 9.688 1.00 98.81 208 ALA A O 1
ATOM 1619 N N . ILE A 1 209 ? -2.038 -2.759 9.956 1.00 98.75 209 ILE A N 1
ATOM 1620 C CA . ILE A 1 209 ? -1.956 -3.806 10.975 1.00 98.75 209 ILE A CA 1
ATOM 1621 C C . ILE A 1 209 ? -2.908 -4.941 10.616 1.00 98.75 209 ILE A C 1
ATOM 1623 O O . ILE A 1 209 ? -3.967 -4.720 10.029 1.00 98.75 209 ILE A O 1
ATOM 1627 N N . HIS A 1 210 ? -2.547 -6.168 10.964 1.00 97.75 210 HIS A N 1
ATOM 1628 C CA . HIS A 1 210 ? -3.387 -7.337 10.738 1.00 97.75 210 HIS A CA 1
ATOM 1629 C C . HIS A 1 210 ? -3.150 -8.385 11.818 1.00 97.75 210 HIS A C 1
ATOM 1631 O O . HIS A 1 210 ? -2.099 -8.399 12.455 1.00 97.75 210 HIS A O 1
ATOM 1637 N N . VAL A 1 211 ? -4.114 -9.283 12.012 1.00 92.56 211 VAL A N 1
ATOM 1638 C CA . VAL A 1 211 ? -3.918 -10.458 12.866 1.00 92.56 211 VAL A CA 1
ATOM 1639 C C . VAL A 1 211 ? -2.744 -11.272 12.341 1.00 92.56 211 VAL A C 1
ATOM 1641 O O . VAL A 1 211 ? -2.589 -11.455 11.133 1.00 92.56 211 VAL A O 1
ATOM 1644 N N . GLU A 1 212 ? -1.886 -11.742 13.235 1.00 76.69 212 GLU A N 1
ATOM 1645 C CA . GLU A 1 212 ? -0.917 -12.760 12.860 1.00 76.69 212 GLU A CA 1
ATOM 1646 C C . GLU A 1 212 ? -1.676 -14.058 12.581 1.00 76.69 212 GLU A C 1
ATOM 1648 O O . GLU A 1 212 ? -2.562 -14.447 13.350 1.00 76.69 212 GLU A O 1
ATOM 1653 N N . GLU A 1 213 ? -1.340 -14.762 11.500 1.00 56.81 213 GLU A N 1
ATOM 1654 C CA . GLU A 1 213 ? -1.705 -16.173 11.465 1.00 56.81 213 GLU A CA 1
ATOM 1655 C C . GLU A 1 213 ? -0.928 -16.881 12.581 1.00 56.81 213 GLU A C 1
ATOM 1657 O O . GLU A 1 213 ? 0.273 -16.628 12.732 1.00 56.81 213 GLU A O 1
ATOM 1662 N N . PRO A 1 214 ? -1.552 -17.777 13.368 1.00 38.22 214 PRO A N 1
ATOM 1663 C CA . PRO A 1 214 ? -0.786 -18.624 14.262 1.00 38.22 214 PRO A CA 1
ATOM 1664 C C . PRO A 1 214 ? 0.239 -19.368 13.410 1.00 38.22 214 PRO A C 1
ATOM 1666 O O . PRO A 1 214 ? -0.134 -20.187 12.566 1.00 38.22 214 PRO A O 1
ATOM 1669 N N . ARG A 1 215 ? 1.529 -19.056 13.606 1.00 37.91 21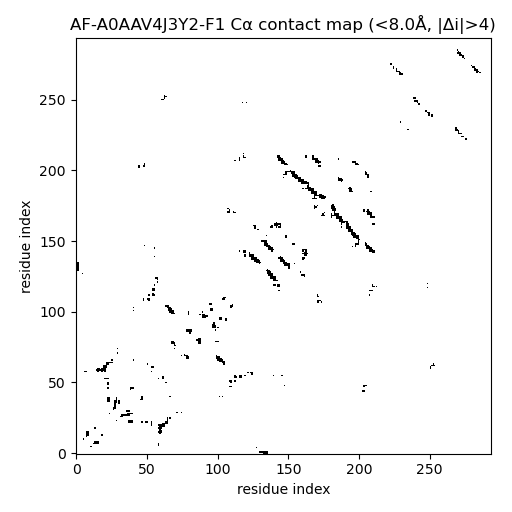5 ARG A N 1
ATOM 1670 C CA . ARG A 1 215 ? 2.627 -19.758 12.939 1.00 37.91 215 ARG A CA 1
ATOM 1671 C C . ARG A 1 215 ? 2.411 -21.243 13.190 1.00 37.91 215 ARG A C 1
ATOM 1673 O O . ARG A 1 215 ? 2.596 -21.714 14.312 1.00 37.91 215 ARG A O 1
ATOM 1680 N N . LYS A 1 216 ? 2.016 -21.999 12.166 1.00 31.36 216 LYS A N 1
ATOM 1681 C CA . LYS A 1 216 ? 2.173 -23.447 12.239 1.00 31.36 216 LYS A CA 1
ATOM 1682 C C . LYS A 1 216 ? 3.670 -23.676 12.327 1.00 31.36 216 LYS A C 1
ATOM 1684 O O . LYS A 1 216 ? 4.402 -23.333 11.403 1.00 31.36 216 LYS A O 1
ATOM 1689 N N . SER A 1 217 ? 4.123 -24.210 13.454 1.00 30.36 217 SER A N 1
ATOM 1690 C CA . SER A 1 217 ? 5.443 -24.807 13.563 1.00 30.36 217 SER A CA 1
ATOM 1691 C C . SER A 1 217 ? 5.500 -25.952 12.557 1.00 30.36 217 SER A C 1
ATOM 1693 O O . SER A 1 217 ? 5.067 -27.068 12.836 1.00 30.36 217 SER A O 1
ATOM 1695 N N . VAL A 1 218 ? 5.971 -25.667 11.346 1.00 34.84 218 VAL A N 1
ATOM 1696 C CA . VAL A 1 218 ? 6.314 -26.715 10.394 1.00 34.84 218 VAL A CA 1
ATOM 1697 C C . VAL A 1 218 ? 7.582 -27.350 10.944 1.00 34.84 218 VAL A C 1
ATOM 1699 O O . VAL A 1 218 ? 8.639 -26.722 10.992 1.00 34.84 218 VAL A O 1
ATOM 1702 N N . SER A 1 219 ? 7.454 -28.571 11.462 1.00 28.05 219 SER A N 1
ATOM 1703 C CA . SER A 1 219 ? 8.620 -29.364 11.829 1.00 28.05 219 SER A CA 1
ATOM 1704 C C . SER A 1 219 ? 9.453 -29.605 10.569 1.00 28.05 219 SER A C 1
ATOM 1706 O O . SER A 1 219 ? 8.906 -29.793 9.482 1.00 28.05 219 SER A O 1
ATOM 1708 N N . SER A 1 220 ? 10.774 -29.622 10.709 1.00 32.38 220 SER A N 1
ATOM 1709 C CA . SER A 1 220 ? 11.755 -29.812 9.633 1.00 32.38 220 SER A CA 1
ATOM 1710 C C . SER A 1 220 ? 11.605 -31.119 8.824 1.00 32.38 220 SER A C 1
ATOM 1712 O O . SER A 1 220 ? 12.396 -31.359 7.918 1.00 32.38 220 SER A O 1
ATOM 1714 N N . GLY A 1 221 ? 10.599 -31.954 9.117 1.00 31.52 221 GLY A N 1
ATOM 1715 C CA . GLY A 1 221 ? 10.276 -33.186 8.397 1.00 31.52 221 GLY A CA 1
ATOM 1716 C C . GLY A 1 221 ? 9.219 -33.072 7.288 1.00 31.52 221 GLY A C 1
ATOM 1717 O O . GLY A 1 221 ? 9.093 -34.018 6.518 1.00 31.52 221 GLY A O 1
ATOM 1718 N N . ASP A 1 222 ? 8.488 -31.955 7.160 1.00 30.11 222 ASP A N 1
ATOM 1719 C CA . ASP A 1 222 ? 7.361 -31.844 6.205 1.00 30.11 222 ASP A CA 1
ATOM 1720 C C . ASP A 1 222 ? 7.693 -31.109 4.890 1.00 30.11 222 ASP A C 1
ATOM 1722 O O . ASP A 1 222 ? 6.815 -30.892 4.047 1.00 30.11 222 ASP A O 1
ATOM 1726 N N . LEU A 1 223 ? 8.960 -30.748 4.660 1.00 32.16 223 LEU A N 1
ATOM 1727 C CA . LEU A 1 223 ? 9.392 -30.082 3.428 1.00 32.16 223 LEU A CA 1
ATOM 1728 C C . LEU A 1 223 ? 9.536 -31.091 2.270 1.00 32.16 223 LEU A C 1
ATOM 1730 O O . LEU A 1 223 ? 10.630 -31.409 1.812 1.00 32.16 223 LEU A O 1
ATOM 1734 N N . ALA A 1 224 ? 8.419 -31.624 1.776 1.00 30.44 224 ALA A N 1
ATOM 1735 C CA . ALA A 1 224 ? 8.416 -32.388 0.534 1.00 30.44 224 ALA A CA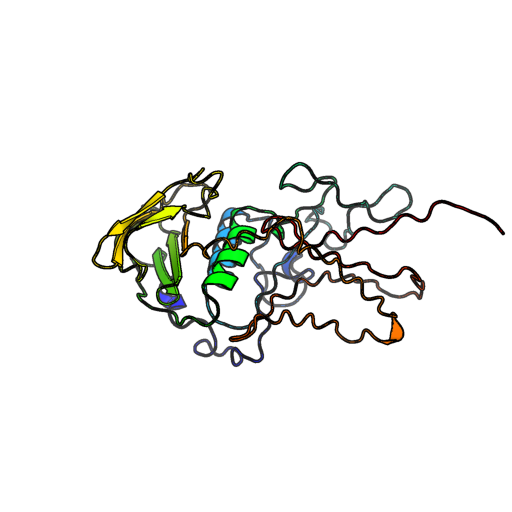 1
ATOM 1736 C C . ALA A 1 224 ? 8.417 -31.422 -0.660 1.00 30.44 224 ALA A C 1
ATOM 1738 O O . ALA A 1 224 ? 7.368 -30.932 -1.087 1.00 30.44 224 ALA A O 1
ATOM 1739 N N . THR A 1 225 ? 9.594 -31.159 -1.227 1.00 31.22 225 THR A N 1
ATOM 1740 C CA . THR A 1 225 ? 9.737 -30.461 -2.510 1.00 31.22 225 THR A CA 1
ATOM 1741 C C . THR A 1 225 ? 9.033 -31.278 -3.598 1.00 31.22 225 THR A C 1
ATOM 1743 O O . THR A 1 225 ? 9.524 -32.319 -4.033 1.00 31.22 225 THR A O 1
ATOM 1746 N N . LYS A 1 226 ? 7.843 -30.849 -4.036 1.00 32.72 226 LYS A N 1
ATOM 1747 C CA . LYS A 1 226 ? 7.162 -31.451 -5.190 1.00 32.72 226 LYS A CA 1
ATOM 1748 C C . LYS A 1 226 ? 7.537 -30.696 -6.455 1.00 32.72 226 LYS A C 1
ATOM 1750 O O . LYS A 1 226 ? 6.910 -29.703 -6.810 1.00 32.72 226 LYS A O 1
ATOM 1755 N N . THR A 1 227 ? 8.534 -31.209 -7.160 1.00 31.69 227 THR A N 1
ATOM 1756 C CA . THR A 1 227 ? 8.923 -30.710 -8.478 1.00 31.69 227 THR A CA 1
ATOM 1757 C C . THR A 1 227 ? 7.947 -31.222 -9.536 1.00 31.69 227 THR A C 1
ATOM 1759 O O . THR A 1 227 ? 7.844 -32.429 -9.752 1.00 31.69 227 THR A O 1
ATOM 1762 N N . LYS A 1 228 ? 7.241 -30.323 -10.231 1.00 37.16 228 LYS A N 1
ATOM 1763 C CA . LYS A 1 228 ? 6.441 -30.672 -11.414 1.00 37.16 228 LYS A CA 1
ATOM 1764 C C . LYS A 1 228 ? 7.106 -30.095 -12.659 1.00 37.16 228 LYS A C 1
ATOM 1766 O O . LYS A 1 228 ? 7.236 -28.884 -12.776 1.00 37.16 228 LYS A O 1
ATOM 1771 N N . HIS A 1 229 ? 7.518 -30.963 -13.579 1.00 35.31 229 HIS A N 1
ATOM 1772 C CA . HIS A 1 229 ? 8.007 -30.554 -14.897 1.00 35.31 229 HIS A CA 1
ATOM 1773 C C . HIS A 1 229 ? 6.800 -30.263 -15.797 1.00 35.31 229 HIS A C 1
ATOM 1775 O O . HIS A 1 229 ? 5.906 -31.102 -15.903 1.00 35.31 229 HIS A O 1
ATOM 1781 N N . ILE A 1 230 ? 6.753 -29.080 -16.411 1.00 36.97 230 ILE A N 1
ATOM 1782 C CA . ILE A 1 230 ? 5.688 -28.678 -17.342 1.00 36.97 230 ILE A CA 1
ATOM 1783 C C . ILE A 1 230 ? 6.340 -28.348 -18.683 1.00 36.97 230 ILE A C 1
ATOM 1785 O O . ILE A 1 230 ? 7.325 -27.611 -18.730 1.00 36.97 230 ILE A O 1
ATOM 1789 N N . ARG A 1 231 ? 5.819 -28.926 -19.769 1.00 36.19 231 ARG A N 1
ATOM 1790 C CA . ARG A 1 231 ? 6.310 -28.680 -21.132 1.00 36.19 231 ARG A CA 1
ATOM 1791 C C . ARG A 1 231 ? 5.707 -27.389 -21.681 1.00 36.19 231 ARG A C 1
ATOM 1793 O O . ARG A 1 231 ? 4.549 -27.088 -21.418 1.00 36.19 231 ARG A O 1
ATOM 1800 N N . LYS A 1 232 ? 6.480 -26.653 -22.485 1.00 37.28 232 LYS A N 1
ATOM 1801 C CA . LYS A 1 232 ? 6.092 -25.358 -23.082 1.00 37.28 232 LYS A CA 1
ATOM 1802 C C . LYS A 1 232 ? 4.777 -25.417 -23.874 1.00 37.28 232 LYS A C 1
ATOM 1804 O O . LYS A 1 232 ? 4.027 -24.453 -23.893 1.00 37.28 232 LYS A O 1
ATOM 1809 N N . GLU A 1 233 ? 4.501 -26.564 -24.483 1.00 40.69 233 GLU A N 1
ATOM 1810 C CA . GLU A 1 233 ? 3.318 -26.850 -25.309 1.00 40.69 233 GLU A CA 1
ATOM 1811 C C . GLU A 1 233 ? 2.014 -26.919 -24.491 1.00 40.69 233 GLU A C 1
ATOM 1813 O O . GLU A 1 233 ? 0.927 -26.877 -25.050 1.00 40.69 233 GLU A O 1
ATOM 1818 N N . GLU A 1 234 ? 2.120 -27.013 -23.161 1.00 35.84 234 GLU A N 1
ATOM 1819 C CA . GLU A 1 234 ? 0.994 -27.101 -22.223 1.00 35.84 234 GLU A CA 1
ATOM 1820 C C . GLU A 1 234 ? 0.698 -25.744 -21.535 1.00 35.84 234 GLU A C 1
ATOM 1822 O O . GLU A 1 234 ? -0.140 -25.675 -20.634 1.00 35.84 234 GLU A O 1
ATOM 1827 N N . ILE A 1 235 ? 1.388 -24.659 -21.923 1.00 39.06 235 ILE A N 1
ATOM 1828 C CA . ILE A 1 235 ? 1.302 -23.338 -21.277 1.00 39.06 235 ILE A CA 1
ATOM 1829 C C . ILE A 1 235 ? 0.564 -22.343 -22.184 1.00 39.06 235 ILE A C 1
ATOM 1831 O O . ILE A 1 235 ? 1.183 -21.587 -22.924 1.00 39.06 235 ILE A O 1
ATOM 1835 N N . GLU A 1 236 ? -0.765 -22.290 -22.073 1.00 37.12 236 GLU A N 1
ATOM 1836 C CA . GLU A 1 236 ? -1.558 -21.127 -22.523 1.00 37.12 236 GLU A CA 1
ATOM 1837 C C . GLU A 1 236 ? -1.912 -20.196 -21.348 1.00 37.12 236 GLU A C 1
ATOM 1839 O O . GLU A 1 236 ? -2.154 -19.004 -21.520 1.00 37.12 236 GLU A O 1
ATOM 1844 N N . THR A 1 237 ? -1.923 -20.711 -20.114 1.00 32.50 237 THR A N 1
ATOM 1845 C CA . THR A 1 237 ? -2.039 -19.926 -18.873 1.00 32.50 237 THR A CA 1
ATOM 1846 C C . THR A 1 237 ? -1.645 -20.809 -17.688 1.00 32.50 237 THR A C 1
ATOM 1848 O O . THR A 1 237 ? -2.332 -21.789 -17.392 1.00 32.50 237 THR A O 1
ATOM 1851 N N . LEU A 1 238 ? -0.565 -20.495 -16.964 1.00 33.50 238 LEU A N 1
ATOM 1852 C CA . LEU A 1 238 ? -0.213 -21.256 -15.760 1.00 33.50 238 LEU A CA 1
ATOM 1853 C C . LEU A 1 238 ? -1.004 -20.729 -14.552 1.00 33.50 238 LEU A C 1
ATOM 1855 O O . LEU A 1 238 ? -0.585 -19.804 -13.864 1.00 33.50 238 LEU A O 1
ATOM 1859 N N . ARG A 1 239 ? -2.170 -21.326 -14.277 1.00 33.00 239 ARG A N 1
ATOM 1860 C CA . ARG A 1 239 ? -2.938 -21.059 -13.048 1.00 33.00 239 ARG A CA 1
ATOM 1861 C C . ARG A 1 239 ? -2.403 -21.913 -11.897 1.00 33.00 239 ARG A C 1
ATOM 1863 O O . ARG A 1 239 ? -2.744 -23.091 -11.782 1.00 33.00 239 ARG A O 1
ATOM 1870 N N . LEU A 1 240 ? -1.603 -21.325 -11.011 1.00 30.95 240 LEU A N 1
ATOM 1871 C CA . LEU A 1 240 ? -1.221 -21.953 -9.742 1.00 30.95 240 LEU A CA 1
ATOM 1872 C C . LEU A 1 240 ? -2.395 -21.881 -8.748 1.00 30.95 240 LEU A C 1
ATOM 1874 O O . LEU A 1 240 ? -2.602 -20.873 -8.083 1.00 30.95 240 LEU A O 1
ATOM 1878 N N . ARG A 1 241 ? -3.184 -22.963 -8.638 1.00 30.89 241 ARG A N 1
ATOM 1879 C CA . ARG A 1 241 ? -4.143 -23.142 -7.531 1.00 30.89 241 ARG A CA 1
ATOM 1880 C C . ARG A 1 241 ? -3.400 -23.635 -6.294 1.00 30.89 241 ARG A C 1
ATOM 1882 O O . ARG A 1 241 ? -3.132 -24.829 -6.170 1.00 30.89 241 ARG A O 1
ATOM 1889 N N . LEU A 1 242 ? -3.111 -22.732 -5.366 1.00 30.59 242 LEU A N 1
ATOM 1890 C CA . LEU A 1 242 ? -2.765 -23.108 -3.999 1.00 30.59 242 LEU A CA 1
ATOM 1891 C C . LEU A 1 242 ? -4.074 -23.435 -3.267 1.00 30.59 242 LEU A C 1
ATOM 1893 O O . LEU A 1 242 ? -4.934 -22.573 -3.108 1.00 30.59 242 LEU A O 1
ATOM 1897 N N . TYR A 1 243 ? -4.262 -24.701 -2.890 1.00 24.88 243 TYR A N 1
ATOM 1898 C CA . TYR A 1 243 ? -5.380 -25.122 -2.045 1.00 24.88 243 TYR A CA 1
ATOM 1899 C C . TYR A 1 243 ? -4.944 -25.076 -0.575 1.00 24.88 243 TYR A C 1
ATOM 1901 O O . TYR A 1 243 ? -4.264 -26.005 -0.135 1.00 24.88 243 TYR A O 1
ATOM 1909 N N . PRO A 1 244 ? -5.390 -24.111 0.241 1.00 31.52 244 PRO A N 1
ATOM 1910 C CA . PRO A 1 244 ? -5.713 -24.434 1.616 1.00 31.52 244 PRO A CA 1
ATOM 1911 C C . PRO A 1 244 ? -7.037 -25.207 1.579 1.00 31.52 244 PRO A C 1
ATOM 1913 O O . PRO A 1 244 ? -7.989 -24.811 0.899 1.00 31.52 244 PRO A O 1
ATOM 1916 N N . ARG A 1 245 ? -7.125 -26.364 2.247 1.00 30.48 245 ARG A N 1
ATOM 1917 C CA . ARG A 1 245 ? -8.441 -26.988 2.438 1.00 30.48 245 ARG A CA 1
ATOM 1918 C C . ARG A 1 245 ? -9.313 -25.991 3.213 1.00 30.48 245 ARG A C 1
ATOM 1920 O O . ARG A 1 245 ? -9.088 -25.775 4.396 1.00 30.48 245 ARG A O 1
ATOM 1927 N N . HIS A 1 246 ? -10.304 -25.474 2.487 1.00 30.17 246 HIS A N 1
ATOM 1928 C CA . HIS A 1 246 ? -11.346 -24.499 2.814 1.00 30.17 246 HIS A CA 1
ATOM 1929 C C . HIS A 1 246 ? -10.980 -23.002 2.724 1.00 30.17 246 HIS A C 1
ATOM 1931 O O . HIS A 1 246 ? -10.097 -22.495 3.404 1.00 30.17 246 HIS A O 1
ATOM 1937 N N . SER A 1 247 ? -11.779 -22.322 1.885 1.00 31.34 247 SER A N 1
ATOM 1938 C CA . SER A 1 247 ? -11.827 -20.900 1.491 1.00 31.34 247 SER A CA 1
ATOM 1939 C C . SER A 1 247 ? -10.668 -20.360 0.638 1.00 31.34 247 SER A C 1
ATOM 1941 O O . SER A 1 247 ? -9.515 -20.332 1.039 1.00 31.34 247 SER A O 1
ATOM 1943 N N . ALA A 1 248 ? -11.024 -19.949 -0.581 1.00 30.39 248 ALA A N 1
ATOM 1944 C CA . ALA A 1 248 ? -10.148 -19.568 -1.682 1.00 30.39 248 ALA A CA 1
ATOM 1945 C C . ALA A 1 248 ? -9.459 -18.205 -1.497 1.00 30.39 248 ALA A C 1
ATOM 1947 O O . ALA A 1 248 ? -10.118 -17.264 -1.055 1.00 30.39 248 ALA A O 1
ATOM 1948 N N . LEU A 1 249 ? -8.206 -18.083 -1.965 1.00 41.88 249 LEU A N 1
ATOM 1949 C CA . LEU A 1 249 ? -7.817 -17.179 -3.065 1.00 41.88 249 LEU A CA 1
ATOM 1950 C C . LEU A 1 249 ? -6.348 -17.350 -3.493 1.00 41.88 249 LEU A C 1
ATOM 1952 O O . LEU A 1 249 ? -5.539 -17.972 -2.813 1.00 41.88 249 LEU A O 1
ATOM 1956 N N . THR A 1 250 ? -6.070 -16.859 -4.701 1.00 29.97 250 THR A N 1
ATOM 1957 C CA . THR A 1 250 ? -4.880 -17.064 -5.534 1.00 29.97 250 THR A CA 1
ATOM 1958 C C . THR A 1 250 ? -4.229 -15.707 -5.798 1.00 29.97 250 THR A C 1
ATOM 1960 O O . THR A 1 250 ? -4.883 -14.842 -6.373 1.00 29.97 250 THR A O 1
ATOM 1963 N N . THR A 1 251 ? -2.955 -15.530 -5.442 1.00 32.31 251 THR A N 1
ATOM 1964 C CA . THR A 1 251 ? -2.159 -14.359 -5.850 1.00 32.31 251 THR A CA 1
ATOM 1965 C C . THR A 1 251 ? -1.288 -14.764 -7.032 1.00 32.31 251 THR A C 1
ATOM 1967 O O . THR A 1 251 ? -0.490 -15.696 -6.931 1.00 32.31 251 THR A O 1
ATOM 1970 N N . THR A 1 252 ? -1.480 -14.105 -8.175 1.00 28.88 252 THR A N 1
ATOM 1971 C CA . THR A 1 252 ? -0.741 -14.398 -9.410 1.00 28.88 252 THR A CA 1
ATOM 1972 C C . THR A 1 252 ? 0.405 -13.403 -9.553 1.00 28.88 252 THR A C 1
ATOM 1974 O O . THR A 1 252 ? 0.168 -12.211 -9.721 1.00 28.88 252 THR A O 1
ATOM 1977 N N . ILE A 1 253 ? 1.646 -13.888 -9.500 1.00 30.69 253 ILE A N 1
ATOM 1978 C CA . ILE A 1 253 ? 2.835 -13.112 -9.870 1.00 30.69 253 ILE A CA 1
ATOM 1979 C C . ILE A 1 253 ? 3.145 -13.462 -11.327 1.00 30.69 253 ILE A C 1
ATOM 1981 O O . ILE A 1 253 ? 3.646 -14.549 -11.605 1.00 30.69 253 ILE A O 1
ATOM 1985 N N . ASN A 1 254 ? 2.816 -12.562 -12.256 1.00 28.19 254 ASN A N 1
ATOM 1986 C CA . ASN A 1 254 ? 3.208 -12.690 -13.659 1.00 28.19 254 ASN A CA 1
ATOM 1987 C C . ASN A 1 254 ? 4.465 -11.860 -13.915 1.00 28.19 254 ASN A C 1
ATOM 1989 O O . ASN A 1 254 ? 4.549 -10.706 -13.501 1.00 28.19 254 ASN A O 1
ATOM 1993 N N . THR A 1 255 ? 5.416 -12.444 -14.637 1.00 29.14 255 THR A N 1
ATOM 1994 C CA . THR A 1 255 ? 6.486 -11.700 -15.301 1.00 29.14 255 THR A CA 1
ATOM 1995 C C . THR A 1 255 ? 6.128 -11.635 -16.783 1.00 29.14 255 THR A C 1
ATOM 1997 O O . THR A 1 255 ? 6.138 -12.652 -17.470 1.00 29.14 255 THR A O 1
ATOM 2000 N N . ASP A 1 256 ? 5.736 -10.455 -17.269 1.00 25.09 256 ASP A N 1
ATOM 2001 C CA . ASP A 1 256 ? 5.518 -10.243 -18.702 1.00 25.09 256 ASP A CA 1
ATOM 2002 C C . ASP A 1 256 ? 6.894 -10.132 -19.376 1.00 25.09 256 ASP A C 1
ATOM 2004 O O . ASP A 1 256 ? 7.617 -9.152 -19.194 1.00 25.09 256 ASP A O 1
ATOM 2008 N N . ILE A 1 257 ? 7.278 -11.154 -20.145 1.00 29.81 257 ILE A N 1
ATOM 2009 C CA . ILE A 1 257 ? 8.417 -11.082 -21.066 1.00 29.81 257 ILE A CA 1
ATOM 2010 C C . ILE A 1 257 ? 7.850 -10.724 -22.439 1.00 29.81 257 ILE A C 1
ATOM 2012 O O . ILE A 1 257 ? 7.409 -11.598 -23.183 1.00 29.81 257 ILE A O 1
ATOM 2016 N N . ASN A 1 258 ? 7.864 -9.437 -22.788 1.00 24.47 258 ASN A N 1
ATOM 2017 C CA . ASN A 1 258 ? 7.637 -9.023 -24.170 1.00 24.47 258 ASN A CA 1
ATOM 2018 C C . ASN A 1 258 ? 8.876 -9.363 -25.007 1.00 24.47 258 ASN A C 1
ATOM 2020 O O . ASN A 1 258 ? 9.978 -8.889 -24.727 1.00 24.47 258 ASN A O 1
ATOM 2024 N N . ARG A 1 259 ? 8.692 -10.138 -26.077 1.00 32.59 259 ARG A N 1
ATOM 2025 C CA . ARG A 1 259 ? 9.612 -10.136 -27.217 1.00 32.59 259 ARG A CA 1
ATOM 2026 C C . ARG A 1 259 ? 8.815 -9.928 -28.493 1.00 32.59 259 ARG A C 1
ATOM 2028 O O . ARG A 1 259 ? 8.024 -10.786 -28.872 1.00 32.59 259 ARG A O 1
ATOM 2035 N N . GLY A 1 260 ? 9.062 -8.784 -29.129 1.00 28.03 260 GLY A N 1
ATOM 2036 C CA . GLY A 1 260 ? 8.775 -8.598 -30.543 1.00 28.03 260 GLY A CA 1
ATOM 2037 C C . GLY A 1 260 ? 9.560 -9.623 -31.356 1.00 28.03 260 GLY A C 1
ATOM 2038 O O . GLY A 1 260 ? 10.716 -9.907 -31.041 1.00 28.03 260 GLY A O 1
ATOM 2039 N N . ASP A 1 261 ? 8.862 -10.217 -32.319 1.00 34.69 261 ASP A N 1
ATOM 2040 C CA . ASP A 1 261 ? 9.342 -10.920 -33.506 1.00 34.69 261 ASP A CA 1
ATOM 2041 C C . ASP A 1 261 ? 10.733 -11.574 -33.403 1.00 34.69 261 ASP A C 1
ATOM 2043 O O . ASP A 1 261 ? 11.739 -10.916 -33.626 1.00 34.69 261 ASP A O 1
ATOM 2047 N N . HIS A 1 262 ? 10.785 -12.876 -33.066 1.00 27.86 262 HIS A N 1
ATOM 2048 C CA . HIS A 1 262 ? 11.611 -13.932 -33.701 1.00 27.86 262 HIS A CA 1
ATOM 2049 C C . HIS A 1 262 ? 11.640 -15.237 -32.858 1.00 27.86 262 HIS A C 1
ATOM 2051 O O . HIS A 1 262 ? 11.664 -15.188 -31.623 1.00 27.86 262 HIS A O 1
ATOM 2057 N N . PRO A 1 263 ? 11.652 -16.434 -33.490 1.00 31.42 263 PRO A N 1
ATOM 2058 C CA . PRO A 1 263 ? 11.474 -17.711 -32.806 1.00 31.42 263 PRO A CA 1
ATOM 2059 C C . PRO A 1 263 ? 12.814 -18.272 -32.309 1.00 31.42 263 PRO A C 1
ATOM 2061 O O . PRO A 1 263 ? 13.465 -19.052 -32.997 1.00 31.42 263 PRO A O 1
ATOM 2064 N N . CYS A 1 264 ? 13.211 -17.934 -31.083 1.00 26.97 264 CYS A N 1
ATOM 2065 C CA . CYS A 1 264 ? 14.214 -18.717 -30.354 1.00 26.97 264 CYS A CA 1
ATOM 2066 C C . CYS A 1 264 ? 13.512 -19.580 -29.301 1.00 26.97 264 CYS A C 1
ATOM 2068 O O . CYS A 1 264 ? 12.945 -19.089 -28.323 1.00 26.97 264 CYS A O 1
ATOM 2070 N N . VAL A 1 265 ? 13.515 -20.891 -29.535 1.00 26.97 265 VAL A N 1
ATOM 2071 C CA . VAL A 1 265 ? 12.964 -21.906 -28.637 1.00 26.97 265 VAL A CA 1
ATOM 2072 C C . VAL A 1 265 ? 13.881 -22.031 -27.417 1.00 26.97 265 VAL A C 1
ATOM 2074 O O . VAL A 1 265 ? 14.929 -22.658 -27.489 1.00 26.97 265 VAL A O 1
ATOM 2077 N N . LEU A 1 266 ? 13.492 -21.439 -26.285 1.00 28.20 266 LEU A N 1
ATOM 2078 C CA . LEU A 1 266 ? 14.039 -21.812 -24.976 1.00 28.20 266 LEU A CA 1
ATOM 2079 C C . LEU A 1 266 ? 13.530 -23.220 -24.625 1.00 28.20 266 LEU A C 1
ATOM 2081 O O . LEU A 1 266 ? 12.324 -23.419 -24.476 1.00 28.20 266 LEU A O 1
ATOM 2085 N N . THR A 1 267 ? 14.442 -24.189 -24.546 1.00 25.70 267 THR A N 1
ATOM 2086 C CA . THR A 1 267 ? 14.198 -25.592 -24.156 1.00 25.70 267 THR A CA 1
ATOM 2087 C C . THR A 1 267 ? 14.419 -25.852 -22.662 1.00 25.70 267 THR A C 1
ATOM 2089 O O . THR A 1 267 ? 14.403 -27.002 -22.228 1.00 25.70 267 THR A O 1
ATOM 2092 N N . THR A 1 268 ? 14.603 -24.815 -21.843 1.00 28.72 268 THR A N 1
ATOM 2093 C CA . THR A 1 268 ? 14.850 -24.975 -20.407 1.00 28.72 268 THR A CA 1
ATOM 2094 C C . THR A 1 268 ? 13.536 -25.107 -19.618 1.00 28.72 268 THR A C 1
ATOM 2096 O O . THR A 1 268 ? 12.660 -24.246 -19.731 1.00 28.72 268 THR A O 1
ATOM 2099 N N . PRO A 1 269 ? 13.351 -26.173 -18.814 1.00 29.36 269 PRO A N 1
ATOM 2100 C CA . PRO A 1 269 ? 12.215 -26.273 -17.904 1.00 29.36 269 PRO A CA 1
ATOM 2101 C C . PRO A 1 269 ? 12.312 -25.187 -16.823 1.00 29.36 269 PRO A C 1
ATOM 2103 O O . PRO A 1 269 ? 13.345 -25.033 -16.176 1.00 29.36 269 PRO A O 1
ATOM 2106 N N . ILE A 1 270 ? 11.225 -24.442 -16.614 1.00 32.62 270 ILE A N 1
ATOM 2107 C CA . ILE A 1 270 ? 11.128 -23.456 -15.532 1.00 32.62 270 ILE A CA 1
ATOM 2108 C C . ILE A 1 270 ? 10.852 -24.218 -14.233 1.00 32.62 270 ILE A C 1
ATOM 2110 O O . ILE A 1 270 ? 9.793 -24.830 -14.072 1.00 32.62 270 ILE A O 1
ATOM 2114 N N . LEU A 1 271 ? 11.818 -24.208 -13.314 1.00 28.91 271 LEU A N 1
ATOM 2115 C CA . LEU A 1 271 ? 11.684 -24.814 -11.994 1.00 28.91 271 LEU A CA 1
ATOM 2116 C C . LEU A 1 271 ? 11.041 -23.799 -11.039 1.00 28.91 271 LEU A C 1
ATOM 2118 O O . LEU A 1 271 ? 11.618 -22.749 -10.766 1.00 28.91 271 LEU A O 1
ATOM 2122 N N . PHE A 1 272 ? 9.858 -24.114 -10.514 1.00 32.31 272 PHE A N 1
ATOM 2123 C CA . PHE A 1 272 ? 9.244 -23.346 -9.432 1.00 32.31 272 PHE A CA 1
ATOM 2124 C C . PHE A 1 272 ? 9.507 -24.061 -8.106 1.00 32.31 272 PHE A C 1
ATOM 2126 O O . PHE A 1 272 ? 8.934 -25.122 -7.850 1.00 32.31 272 PHE A O 1
ATOM 2133 N N . THR A 1 273 ? 10.354 -23.479 -7.261 1.00 28.28 273 THR A N 1
ATOM 2134 C CA . THR A 1 273 ? 10.499 -23.900 -5.862 1.00 28.28 273 THR A CA 1
ATOM 2135 C C . THR A 1 273 ? 9.615 -22.996 -5.012 1.00 28.28 273 THR A C 1
ATOM 2137 O O . THR A 1 273 ? 9.820 -21.785 -4.983 1.00 28.28 273 THR A O 1
ATOM 2140 N N . ILE A 1 274 ? 8.604 -23.573 -4.361 1.00 33.19 274 ILE A N 1
ATOM 2141 C CA . ILE A 1 274 ? 7.771 -22.876 -3.374 1.00 33.19 274 ILE A CA 1
ATOM 2142 C C . ILE A 1 274 ? 8.272 -23.329 -2.005 1.00 33.19 274 ILE A C 1
ATOM 2144 O O . ILE A 1 274 ? 8.044 -24.479 -1.623 1.00 33.19 274 ILE A O 1
ATOM 2148 N N . ASP A 1 275 ? 9.000 -22.455 -1.314 1.00 28.45 275 ASP A N 1
ATOM 2149 C CA . ASP A 1 275 ? 9.376 -22.665 0.083 1.00 28.45 275 ASP A CA 1
ATOM 2150 C C . ASP A 1 275 ? 8.207 -22.220 0.979 1.00 28.45 275 ASP A C 1
ATOM 2152 O O . ASP A 1 275 ? 7.600 -21.174 0.754 1.00 28.45 275 ASP A O 1
ATOM 2156 N N . TYR A 1 276 ? 7.838 -23.049 1.957 1.00 31.77 276 TYR A N 1
ATOM 2157 C CA . TYR A 1 276 ? 6.718 -22.790 2.873 1.00 31.77 276 TYR A CA 1
ATOM 2158 C C . TYR A 1 276 ? 7.120 -21.906 4.064 1.00 31.77 276 TYR A C 1
ATOM 2160 O O . TYR A 1 276 ? 6.286 -21.613 4.923 1.00 31.77 276 TYR A O 1
ATOM 2168 N N . ASN A 1 277 ? 8.377 -21.462 4.127 1.00 28.47 277 ASN A N 1
ATOM 2169 C CA . ASN A 1 277 ? 8.794 -20.417 5.050 1.00 28.47 277 ASN A CA 1
ATOM 2170 C C . ASN A 1 277 ? 8.363 -19.047 4.514 1.00 28.47 277 ASN A C 1
ATOM 2172 O O . ASN A 1 277 ? 8.594 -18.714 3.356 1.00 28.47 277 ASN A O 1
ATOM 2176 N N . PHE A 1 278 ? 7.729 -18.249 5.374 1.00 35.34 278 PHE A N 1
ATOM 2177 C CA . PHE A 1 278 ? 7.031 -16.991 5.068 1.00 35.34 278 PHE A CA 1
ATOM 2178 C C . PHE A 1 278 ? 7.936 -15.832 4.579 1.00 35.34 278 PHE A C 1
ATOM 2180 O O . PHE A 1 278 ? 7.606 -14.672 4.797 1.00 35.34 278 PHE A O 1
ATOM 2187 N N . LEU A 1 279 ? 9.087 -16.105 3.955 1.00 30.20 279 LEU A N 1
ATOM 2188 C CA . LEU A 1 279 ? 10.077 -15.087 3.594 1.00 30.20 279 LEU A CA 1
ATOM 2189 C C . LEU A 1 279 ? 10.790 -15.257 2.245 1.00 30.20 279 LEU A C 1
ATOM 2191 O O . LEU A 1 279 ? 11.548 -14.357 1.902 1.00 30.20 279 LEU A O 1
ATOM 2195 N N . ASP A 1 280 ? 10.511 -16.280 1.431 1.00 26.98 280 ASP A N 1
ATOM 2196 C CA . ASP A 1 280 ? 11.156 -16.388 0.113 1.00 26.98 280 ASP A CA 1
ATOM 2197 C C . ASP A 1 280 ? 10.152 -16.441 -1.048 1.00 26.98 280 ASP A C 1
ATOM 2199 O O . ASP A 1 280 ? 9.408 -17.400 -1.252 1.00 26.98 280 ASP A O 1
ATOM 2203 N N . PHE A 1 281 ? 10.139 -15.357 -1.831 1.00 33.28 281 PHE A N 1
ATOM 2204 C CA . PHE A 1 281 ? 9.425 -15.272 -3.102 1.00 33.28 281 PHE A CA 1
ATOM 2205 C C . PHE A 1 281 ? 10.160 -16.047 -4.196 1.00 33.28 281 PHE A C 1
ATOM 2207 O O . PHE A 1 281 ? 11.387 -16.108 -4.220 1.00 33.28 281 PHE A O 1
ATOM 2214 N N . VAL A 1 282 ? 9.372 -16.561 -5.143 1.00 29.31 282 VAL A N 1
ATOM 2215 C CA . VAL A 1 282 ? 9.785 -17.252 -6.371 1.00 29.31 282 VAL A CA 1
ATOM 2216 C C . VAL A 1 282 ? 11.016 -16.595 -7.007 1.00 29.31 282 VAL A C 1
ATOM 2218 O O . VAL A 1 282 ? 10.927 -15.546 -7.646 1.00 29.31 282 VAL A O 1
ATOM 2221 N N . THR A 1 283 ? 12.171 -17.240 -6.872 1.00 27.89 283 THR A N 1
ATOM 2222 C CA . THR A 1 283 ? 13.359 -16.911 -7.657 1.00 27.89 283 THR A CA 1
ATOM 2223 C C . THR A 1 283 ? 13.195 -17.547 -9.034 1.00 27.89 283 THR A C 1
ATOM 2225 O O . THR A 1 283 ? 13.244 -18.769 -9.164 1.00 27.89 283 THR A O 1
ATOM 2228 N N . LEU A 1 284 ? 13.012 -16.738 -10.080 1.00 28.03 284 LEU A N 1
ATOM 2229 C CA . LEU A 1 284 ? 13.250 -17.183 -11.455 1.00 28.03 284 LEU A CA 1
ATOM 2230 C C . LEU A 1 284 ? 14.763 -17.353 -11.635 1.00 28.03 284 LEU A C 1
ATOM 2232 O O . LEU A 1 284 ? 15.464 -16.431 -12.044 1.00 28.03 284 LEU A O 1
ATOM 2236 N N . ALA A 1 285 ? 15.282 -18.523 -11.274 1.00 26.89 285 ALA A N 1
ATOM 2237 C CA . ALA A 1 285 ? 16.636 -18.904 -11.636 1.00 26.89 285 ALA A CA 1
ATOM 2238 C C . ALA A 1 285 ? 16.610 -19.451 -13.069 1.00 26.89 285 ALA A C 1
ATOM 2240 O O . ALA A 1 285 ? 16.134 -20.559 -13.309 1.00 26.89 285 ALA A O 1
ATOM 2241 N N . ASN A 1 286 ? 17.148 -18.691 -14.026 1.00 26.58 286 ASN A N 1
ATOM 2242 C CA . ASN A 1 286 ? 17.707 -19.320 -15.218 1.00 26.58 286 ASN A CA 1
ATOM 2243 C C . ASN A 1 286 ? 18.911 -20.134 -14.738 1.00 26.58 286 ASN A C 1
ATOM 2245 O O . ASN A 1 286 ? 19.922 -19.557 -14.337 1.00 26.58 286 ASN A O 1
ATOM 2249 N N . MET A 1 287 ? 18.796 -21.464 -14.727 1.00 23.02 287 MET A N 1
ATOM 2250 C CA . MET A 1 287 ? 19.981 -22.307 -14.621 1.00 23.02 287 MET A CA 1
ATOM 2251 C C . MET A 1 287 ? 20.798 -22.104 -15.895 1.00 23.02 287 MET A C 1
ATOM 2253 O O . MET A 1 287 ? 20.408 -22.528 -16.981 1.00 23.02 287 MET A O 1
ATOM 2257 N N . ASP A 1 288 ? 21.904 -21.391 -15.728 1.00 23.78 288 ASP A N 1
ATOM 2258 C CA . ASP A 1 288 ? 22.961 -21.203 -16.707 1.00 23.78 288 ASP A CA 1
ATOM 2259 C C . ASP A 1 288 ? 23.558 -22.583 -17.031 1.00 23.78 288 ASP A C 1
ATOM 2261 O O . ASP A 1 288 ? 24.247 -23.190 -16.208 1.00 23.78 288 ASP A O 1
ATOM 2265 N N . SER A 1 289 ? 23.237 -23.142 -18.199 1.00 24.88 289 SER A N 1
ATOM 2266 C CA . SER A 1 289 ? 23.857 -24.381 -18.664 1.00 24.88 289 SER A CA 1
ATOM 2267 C C . SER A 1 289 ? 25.223 -24.050 -19.265 1.00 24.88 289 SER A C 1
ATOM 2269 O O . SER A 1 289 ? 25.335 -23.786 -20.464 1.00 24.88 289 SER A O 1
ATOM 2271 N N . ARG A 1 290 ? 26.281 -24.077 -18.448 1.00 22.31 290 ARG A N 1
ATOM 2272 C CA . ARG A 1 290 ? 27.635 -24.285 -18.975 1.00 22.31 290 ARG A CA 1
ATOM 2273 C C . ARG A 1 290 ? 27.873 -25.776 -19.224 1.00 22.31 290 ARG A C 1
ATOM 2275 O O . ARG A 1 290 ? 27.775 -26.567 -18.295 1.00 22.31 290 ARG A O 1
ATOM 2282 N N . SER A 1 291 ? 28.184 -26.043 -20.496 1.00 28.00 291 SER A N 1
ATOM 2283 C CA . SER A 1 291 ? 28.984 -27.121 -21.107 1.00 28.00 291 SER A CA 1
ATOM 2284 C C . SER A 1 291 ? 28.692 -28.584 -20.751 1.00 28.00 291 SER A C 1
ATOM 2286 O O . SER A 1 291 ? 28.832 -28.988 -19.606 1.00 28.00 291 SER A O 1
ATOM 2288 N N . ASP A 1 292 ? 28.411 -29.405 -21.772 1.00 21.70 292 ASP A N 1
ATOM 2289 C CA . ASP A 1 292 ? 29.395 -30.361 -22.316 1.00 21.70 292 ASP A CA 1
ATOM 2290 C C . ASP A 1 292 ? 28.861 -31.090 -23.574 1.00 21.70 292 ASP A C 1
ATOM 2292 O O . ASP A 1 292 ? 27.686 -31.435 -23.631 1.00 21.70 292 ASP A O 1
ATOM 2296 N N . ALA A 1 293 ? 29.759 -31.269 -24.561 1.00 24.12 293 ALA A N 1
ATOM 2297 C CA . ALA A 1 293 ? 29.859 -32.310 -25.612 1.00 24.12 293 ALA A CA 1
ATOM 2298 C C . ALA A 1 293 ? 28.554 -32.897 -26.221 1.00 24.12 293 ALA A C 1
ATOM 2300 O O . ALA A 1 293 ? 27.756 -33.520 -25.529 1.00 24.12 293 ALA A O 1
ATOM 2301 N N . PHE A 1 294 ? 28.285 -32.822 -27.529 1.00 27.72 294 PHE A N 1
ATOM 2302 C CA . PHE A 1 294 ? 29.067 -33.265 -28.695 1.00 27.72 294 PHE A CA 1
ATOM 2303 C C . PHE A 1 294 ? 28.571 -32.572 -29.971 1.00 27.72 294 PHE A C 1
ATOM 2305 O O . PHE A 1 294 ? 27.356 -32.275 -30.037 1.00 27.72 294 PHE A O 1
#

Secondary structure (DSSP, 8-state):
-GGGGG-SGGGTPPPGGG-EE-S--TTGGGT-SSSSS---TTSHHHHHHHHHHHHHS-SSEE-----B---TT-TT--S-B-TTSPBPP--EETTEE-TTB--GGGSHHHHHHHHHHHHHTTPPEEEEEE-SSSEEEEEETTTEEEEEE-SSS-EEEEEE--PPSEEEE-TTT--EETTEESS-EEEE-TTSEEEEEE-SSSSS-EEEEEPPP------TT----------GGG-S--------SSS-------------S---------------STT---------------

pLDDT: mean 76.57, std 28.78, range [21.7, 98.94]

Foldseek 3Di:
DLVCPPPEVVVVHDAQAVDEDEQDDLQVPLQHDDDGNTDDVVNVQVRLVVLLCQLQASGHAYAYDWDFDDDSVDSPDDAQADPVRHHDDFDDDPLATDRRTGGPCSQQSNVVSNVLSVQLAQQHWAQWDDDPDAWIKIERAQFKIKIAGQDQAKQFDWGQHNHAFDKWAFSNQADQDPNDTPGDIWGQDRRNITGDIFGNPDSHRMTMTGDDDPPDPPPPPPPDFDWDFDFPVRPPDDDDFDDDPDGDDDRDHDDDDDDDDDDDDDPDTFTFGDDPPPPDDTDRDPPDDDDDDD

Sequence (294 aa):
MKWLNNFGDAWGMWASGDVVNFIDNHDNQRGHGGAGAVLTNWEPKPYKMATAFMLAWPYGVSRIMSSYNYDRNNKDQGPPHNGDMSIKTVSLSGMTCRDGWICEHRWRQIYNMVAFSNIAANSPVRNWWAGADYQIAFSRGDRAFLALNLENYDISQNLMTGLPVGKYCDVISGNLENGSCTGTTVDVDGSGRANIHVCSNCEDPMVAIHVEEPRKSVSSGDLATKTKHIRKEEIETLRLRLYPRHSALTTTINTDINRGDHPCVLTTPILFTIDYNFLDFVTLANMDSRSDAF

InterPro domains:
  IPR006048 Alpha-amylase/branching enzyme, C-terminal all beta [PF02806] (132-212)
  IPR013780 Glycosyl hydrolase, all-beta [G3DSA:2.60.40.1180] (123-220)
  IPR017853 Glycoside hydrolase superfamily [SSF51445] (1-116)
  IPR031319 Alpha-amylase, C-terminal domain [SM00632] (126-214)

Solvent-accessible surface area (backbone atoms only — not comparable to full-atom values): 18182 Å² total; per-residue (Å²): 90,49,80,56,83,57,66,44,49,80,72,76,46,68,56,43,93,80,36,78,40,58,79,44,48,88,48,28,65,61,62,36,82,71,88,51,89,57,60,34,80,91,43,51,56,66,31,50,53,52,50,36,49,54,39,70,46,96,48,38,46,68,42,81,59,66,53,61,60,64,58,83,90,45,71,81,61,68,72,47,51,46,100,84,68,47,73,54,75,88,43,74,60,84,68,42,46,39,83,48,36,55,39,49,64,46,36,56,48,46,43,41,27,50,52,45,26,63,64,21,54,85,43,52,84,35,60,76,46,58,63,75,53,32,23,38,31,34,10,22,40,57,30,22,31,42,36,43,32,71,36,95,57,59,47,78,44,80,41,62,36,51,34,69,59,45,79,33,43,21,34,47,72,27,46,77,52,98,92,38,53,74,30,52,75,41,60,27,37,94,86,15,32,27,71,45,71,25,48,36,85,50,81,66,25,42,43,34,36,52,65,78,74,81,78,74,82,74,58,94,82,71,80,74,84,77,80,72,91,64,61,79,92,75,60,90,70,88,79,75,80,70,77,62,94,75,80,84,78,71,86,67,87,76,82,88,80,87,74,82,90,76,94,75,83,80,84,73,74,76,70,77,72,83,62,91,57,98,80,61,75,77,65,86,68,81,80,79,82,77,83,80,88,133

Nearest PDB structures (foldseek):
  8or6-assembly2_B  TM=9.750E-01  e=5.640E-29  Drosophila melanogaster
  8orp-assembly2_B  TM=9.718E-01  e=7.217E-29  Drosophila melanogaster
  1c8q-assembly1_A  TM=9.726E-01  e=1.479E-27  Homo sapiens
  3oli-assembly1_A  TM=9.751E-01  e=3.099E-27  Homo sapiens
  1ose-assembly1_A  TM=9.797E-01  e=6.493E-27  Sus scrofa

Organism: NCBI:txid1093978